Protein AF-A0A2A9FAA6-F1 (afdb_monomer)

Structure (mmCIF, N/CA/C/O backbone):
data_AF-A0A2A9FAA6-F1
#
_entry.id   AF-A0A2A9FAA6-F1
#
loop_
_atom_site.group_PDB
_atom_site.id
_atom_site.type_symbol
_atom_site.label_atom_id
_atom_site.label_alt_id
_atom_site.label_comp_id
_atom_site.label_asym_id
_atom_site.label_entity_id
_atom_site.label_seq_id
_atom_site.pdbx_PDB_ins_code
_atom_site.Cartn_x
_atom_site.Cartn_y
_atom_site.Cartn_z
_atom_site.occupancy
_atom_site.B_iso_or_equiv
_atom_site.auth_seq_id
_atom_site.auth_comp_id
_atom_site.auth_asym_id
_atom_site.auth_atom_id
_atom_site.pdbx_PDB_model_num
ATOM 1 N N . MET A 1 1 ? -15.934 -8.105 24.690 1.00 36.72 1 MET A N 1
ATOM 2 C CA . MET A 1 1 ? -15.572 -9.494 24.323 1.00 36.72 1 MET A CA 1
ATOM 3 C C . MET A 1 1 ? -14.045 -9.590 24.261 1.00 36.72 1 MET A C 1
ATOM 5 O O . MET A 1 1 ? -13.460 -9.176 23.276 1.00 36.72 1 MET A O 1
ATOM 9 N N . LEU A 1 2 ? -13.398 -10.028 25.348 1.00 40.50 2 LEU A N 1
ATOM 10 C CA . LEU A 1 2 ? -11.932 -10.004 25.563 1.00 40.50 2 LEU A CA 1
ATOM 11 C C . LEU A 1 2 ? -11.192 -11.257 25.035 1.00 40.50 2 LEU A C 1
ATOM 13 O O . LEU A 1 2 ? -10.009 -11.441 25.293 1.00 40.50 2 LEU A O 1
ATOM 17 N N . LEU A 1 3 ? -11.879 -12.131 24.297 1.00 34.56 3 LEU A N 1
ATOM 18 C CA . LEU A 1 3 ? -11.385 -13.474 23.963 1.00 34.56 3 LEU A CA 1
ATOM 19 C C . LEU A 1 3 ? -10.378 -13.544 22.802 1.00 34.56 3 LEU A C 1
ATOM 21 O O . LEU A 1 3 ? -9.722 -14.567 22.652 1.00 34.56 3 LEU A O 1
ATOM 25 N N . ALA A 1 4 ? -10.200 -12.481 22.014 1.00 35.19 4 ALA A N 1
ATOM 26 C CA . ALA A 1 4 ? -9.246 -12.493 20.899 1.00 35.19 4 ALA A CA 1
ATOM 27 C C . ALA A 1 4 ? -7.778 -12.294 21.334 1.00 35.19 4 ALA A C 1
ATOM 29 O O . ALA A 1 4 ? -6.869 -12.646 20.591 1.00 35.19 4 ALA A O 1
ATOM 30 N N . LEU A 1 5 ? -7.536 -11.771 22.544 1.00 34.41 5 LEU A N 1
ATOM 31 C CA . LEU A 1 5 ? -6.190 -11.451 23.044 1.00 34.41 5 LEU A CA 1
ATOM 32 C C . LEU A 1 5 ? -5.428 -12.667 23.599 1.00 34.41 5 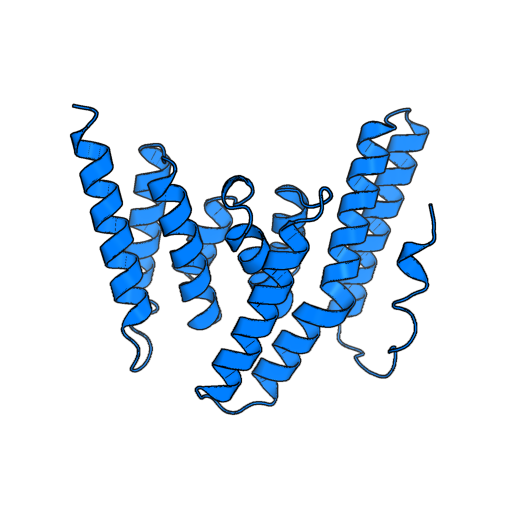LEU A C 1
ATOM 34 O O . LEU A 1 5 ? -4.203 -12.660 23.636 1.00 34.41 5 LEU A O 1
ATOM 38 N N . ALA A 1 6 ? -6.126 -13.726 24.017 1.00 35.59 6 ALA A N 1
ATOM 39 C CA . ALA A 1 6 ? -5.498 -14.842 24.729 1.00 35.59 6 ALA A CA 1
ATOM 40 C C . ALA A 1 6 ? -4.766 -15.846 23.817 1.00 35.59 6 ALA A C 1
ATOM 42 O O . ALA A 1 6 ? -3.956 -16.626 24.306 1.00 35.59 6 ALA A O 1
ATOM 43 N N . LEU A 1 7 ? -5.024 -15.838 22.504 1.00 37.38 7 LEU A N 1
ATOM 44 C CA . LEU A 1 7 ? -4.423 -16.803 21.573 1.00 37.38 7 LEU A CA 1
ATOM 45 C C . LEU A 1 7 ? -3.068 -16.364 20.995 1.00 37.38 7 LEU A C 1
ATOM 47 O O . LEU A 1 7 ? -2.404 -17.181 20.365 1.00 37.38 7 LEU A O 1
ATOM 51 N N . PHE A 1 8 ? -2.633 -15.123 21.234 1.00 41.66 8 PHE A N 1
ATOM 52 C CA . PHE A 1 8 ? -1.401 -14.572 20.646 1.00 41.66 8 PHE A CA 1
ATOM 53 C C . PHE A 1 8 ? -0.264 -14.336 21.655 1.00 41.66 8 PHE A C 1
ATOM 55 O O . PHE A 1 8 ? 0.877 -14.137 21.260 1.00 41.66 8 PHE A O 1
ATOM 62 N N . ALA A 1 9 ? -0.528 -14.467 22.958 1.00 34.66 9 ALA A N 1
ATOM 63 C CA . ALA A 1 9 ? 0.392 -14.073 24.030 1.00 34.66 9 ALA A CA 1
ATOM 64 C C . ALA A 1 9 ? 1.637 -14.970 24.239 1.00 34.66 9 ALA A C 1
ATOM 66 O O . ALA A 1 9 ? 2.326 -14.803 25.242 1.00 34.66 9 ALA A O 1
ATOM 67 N N . ASN A 1 10 ? 1.937 -15.931 23.356 1.00 34.44 10 ASN A N 1
ATOM 68 C CA . ASN A 1 10 ? 2.937 -16.970 23.643 1.00 34.44 10 ASN A CA 1
ATOM 69 C C . ASN A 1 10 ? 4.251 -16.901 22.841 1.00 34.44 10 ASN A C 1
ATOM 71 O O . ASN A 1 10 ? 4.966 -17.896 22.812 1.00 34.44 10 ASN A O 1
ATOM 75 N N . GLN A 1 11 ? 4.597 -15.778 22.197 1.00 41.78 11 GLN A N 1
ATOM 76 C CA . GLN A 1 11 ? 5.854 -15.651 21.424 1.00 41.78 11 GLN A CA 1
ATOM 77 C C . GLN A 1 11 ? 6.627 -14.341 21.688 1.00 41.78 11 GLN A C 1
ATOM 79 O O . GLN A 1 11 ? 7.225 -13.762 20.786 1.00 41.78 11 GLN A O 1
ATOM 84 N N . LEU A 1 12 ? 6.654 -13.868 22.937 1.00 37.59 12 LEU A N 1
ATOM 85 C CA . LEU A 1 12 ? 7.505 -12.745 23.348 1.00 37.59 12 LEU A CA 1
ATOM 86 C C . LEU A 1 12 ? 8.860 -13.243 23.866 1.00 37.59 12 LEU A C 1
ATOM 88 O O . LEU A 1 12 ? 9.124 -13.207 25.064 1.00 37.59 12 LEU A O 1
ATOM 92 N N . GLU A 1 13 ? 9.746 -13.649 22.960 1.00 33.66 13 GLU A N 1
ATOM 93 C CA . GLU A 1 13 ? 11.184 -13.584 23.229 1.00 33.66 13 GLU A CA 1
ATOM 94 C C . GLU A 1 13 ? 11.894 -12.851 22.087 1.00 33.66 13 GLU A C 1
ATOM 96 O O . GLU A 1 13 ? 11.991 -13.326 20.962 1.00 33.66 13 GLU A O 1
ATOM 101 N N . SER A 1 14 ? 12.431 -11.678 22.435 1.00 42.03 14 SER A N 1
ATOM 102 C CA . SER A 1 14 ? 13.491 -10.968 21.718 1.00 42.03 14 SER A CA 1
ATOM 103 C C . SER A 1 14 ? 13.149 -10.312 20.372 1.00 42.03 14 SER A C 1
ATOM 105 O O . SER A 1 14 ? 13.609 -10.768 19.330 1.00 42.03 14 SER A O 1
ATOM 107 N N . VAL A 1 15 ? 12.545 -9.114 20.414 1.00 39.66 15 VAL A N 1
ATOM 108 C CA . VAL A 1 15 ? 12.929 -8.010 19.503 1.00 39.66 15 VAL A CA 1
ATOM 109 C C . VAL A 1 15 ? 12.818 -6.659 20.236 1.00 39.66 15 VAL A C 1
ATOM 111 O O . VAL A 1 15 ? 11.804 -5.967 20.163 1.00 39.66 15 VAL A O 1
ATOM 114 N N . GLU A 1 16 ? 13.866 -6.239 20.952 1.00 44.97 16 GLU A N 1
ATOM 115 C CA . GLU A 1 16 ? 13.993 -4.844 21.409 1.00 44.97 16 GLU A CA 1
ATOM 116 C C . GLU A 1 16 ? 14.461 -3.953 20.246 1.00 44.97 16 GLU A C 1
ATOM 118 O O . GLU A 1 16 ? 15.627 -3.584 20.131 1.00 44.97 16 GLU A O 1
ATOM 123 N N . GLY A 1 17 ? 13.531 -3.598 19.359 1.00 43.03 17 GLY A N 1
ATOM 124 C CA . GLY A 1 17 ? 13.720 -2.558 18.346 1.00 43.03 17 GLY A CA 1
ATOM 125 C C . GLY A 1 17 ? 12.956 -1.293 18.733 1.00 43.03 17 GLY A C 1
ATOM 126 O O . GLY A 1 17 ? 11.794 -1.366 19.130 1.00 43.03 17 GLY A O 1
ATOM 127 N N . GLY A 1 18 ? 13.560 -0.108 18.593 1.00 40.81 18 GLY A N 1
ATOM 128 C CA . GLY A 1 18 ? 12.913 1.183 18.897 1.00 40.81 18 GLY A CA 1
ATOM 129 C C . GLY A 1 18 ? 11.560 1.415 18.196 1.00 40.81 18 GLY A C 1
ATOM 130 O O . GLY A 1 18 ? 10.750 2.202 18.680 1.00 40.81 18 GLY A O 1
ATOM 131 N N . GLY A 1 19 ? 11.274 0.685 17.114 1.00 43.12 19 GLY A N 1
ATOM 132 C CA . GLY A 1 19 ? 9.974 0.675 16.441 1.00 43.12 19 GLY A CA 1
ATOM 133 C C . GLY A 1 19 ? 8.834 0.056 17.262 1.00 43.12 19 GLY A C 1
ATOM 134 O O . GLY A 1 19 ? 7.729 0.596 17.244 1.00 43.12 19 GLY A O 1
ATOM 135 N N . PHE A 1 20 ? 9.106 -0.980 18.066 1.00 44.88 20 PHE A N 1
ATOM 136 C CA . PHE A 1 20 ? 8.103 -1.627 18.923 1.00 44.88 20 PHE A CA 1
ATOM 137 C C . PHE A 1 20 ? 7.580 -0.669 20.005 1.00 44.88 20 PHE A C 1
ATOM 139 O O . PHE A 1 20 ? 6.375 -0.558 20.221 1.00 44.88 20 PHE A O 1
ATOM 146 N N . LYS A 1 21 ? 8.473 0.115 20.631 1.00 50.06 21 LYS A N 1
ATOM 147 C CA . LYS A 1 21 ? 8.098 1.124 21.642 1.00 50.06 21 LYS A CA 1
ATOM 148 C C . LYS A 1 21 ? 7.237 2.249 21.051 1.00 50.06 21 LYS A C 1
ATOM 150 O O . LYS A 1 21 ? 6.292 2.694 21.700 1.00 50.06 21 LYS A O 1
ATOM 155 N N . LEU A 1 22 ? 7.525 2.683 19.819 1.00 51.88 22 LEU A N 1
ATOM 156 C CA . LEU A 1 22 ? 6.728 3.699 19.118 1.00 51.88 22 LEU A CA 1
ATOM 157 C C . LEU A 1 22 ? 5.336 3.173 18.730 1.00 51.88 22 LEU A C 1
ATOM 159 O O . LEU A 1 22 ? 4.345 3.885 18.892 1.00 51.88 22 LEU A O 1
ATOM 163 N N . GLN A 1 23 ? 5.243 1.921 18.274 1.00 59.41 23 GLN A N 1
ATOM 164 C CA . GLN A 1 23 ? 3.971 1.284 17.911 1.00 59.41 23 GLN A CA 1
ATOM 165 C C . GLN A 1 23 ? 3.083 1.010 19.127 1.00 59.41 23 GLN A C 1
ATOM 167 O O . GLN A 1 23 ? 1.885 1.288 19.077 1.00 59.41 23 GLN A O 1
ATOM 172 N N . LEU A 1 24 ? 3.660 0.563 20.247 1.00 63.19 24 LEU A N 1
ATOM 173 C CA . LEU A 1 24 ? 2.925 0.402 21.504 1.00 63.19 24 LEU A CA 1
ATOM 174 C C . LEU A 1 24 ? 2.389 1.751 22.014 1.00 63.19 24 LEU A C 1
ATOM 176 O O . LEU A 1 24 ? 1.267 1.822 22.516 1.00 63.19 24 LEU A O 1
ATOM 180 N N . GLY A 1 25 ? 3.143 2.838 21.808 1.00 64.94 25 GLY A N 1
ATOM 181 C CA . GLY A 1 25 ? 2.679 4.204 22.055 1.00 64.94 25 GLY A CA 1
ATOM 182 C C . GLY A 1 25 ? 1.464 4.587 21.203 1.00 64.94 25 GLY A C 1
ATOM 183 O O . GLY A 1 25 ? 0.510 5.151 21.734 1.00 64.94 25 GLY A O 1
ATOM 184 N N . ALA A 1 26 ? 1.450 4.229 19.915 1.00 71.06 26 ALA A N 1
ATOM 185 C CA . ALA A 1 26 ? 0.317 4.490 19.020 1.00 71.06 26 ALA A CA 1
ATOM 186 C C . ALA A 1 26 ? -0.940 3.683 19.398 1.00 71.06 26 ALA A C 1
ATOM 188 O O . ALA A 1 26 ? -2.038 4.239 19.430 1.00 71.06 26 ALA A O 1
ATOM 189 N N . VAL A 1 27 ? -0.784 2.402 19.755 1.00 77.38 27 VAL A N 1
ATOM 190 C CA . VAL A 1 27 ? -1.883 1.567 20.279 1.00 77.38 27 VAL A CA 1
ATOM 191 C C . VAL A 1 27 ? -2.438 2.170 21.572 1.00 77.38 27 VAL A C 1
ATOM 193 O O . VAL A 1 27 ? -3.646 2.354 21.701 1.00 77.38 27 VAL A O 1
ATOM 196 N N . THR A 1 28 ? -1.560 2.546 22.505 1.00 76.25 28 THR A N 1
ATOM 197 C CA . THR A 1 28 ? -1.950 3.151 23.790 1.00 76.25 28 THR A CA 1
ATOM 198 C C . THR A 1 28 ? -2.679 4.480 23.589 1.00 76.25 28 THR A C 1
ATOM 200 O O . THR A 1 28 ? -3.701 4.728 24.226 1.00 76.25 28 THR A O 1
ATOM 203 N N . ALA A 1 29 ? -2.204 5.324 22.668 1.00 81.50 29 ALA A N 1
ATOM 204 C CA . ALA A 1 29 ? -2.859 6.583 22.326 1.00 81.50 29 ALA A CA 1
ATOM 205 C C . ALA A 1 29 ? -4.279 6.360 21.788 1.00 81.50 29 ALA A C 1
ATOM 207 O O . ALA A 1 29 ? -5.199 7.047 22.223 1.00 81.50 29 ALA A O 1
ATOM 208 N N . LYS A 1 30 ? -4.478 5.361 20.918 1.00 83.12 30 LYS A N 1
ATOM 209 C CA . LYS A 1 30 ? -5.801 5.029 20.371 1.00 83.12 30 LYS A CA 1
ATOM 210 C C . LYS A 1 30 ? -6.768 4.474 21.405 1.00 83.12 30 LYS A C 1
ATOM 212 O O . LYS A 1 30 ? -7.952 4.794 21.361 1.00 83.12 30 LYS A O 1
ATOM 217 N N . LEU A 1 31 ? -6.276 3.680 22.351 1.00 84.06 31 LEU A N 1
ATOM 218 C 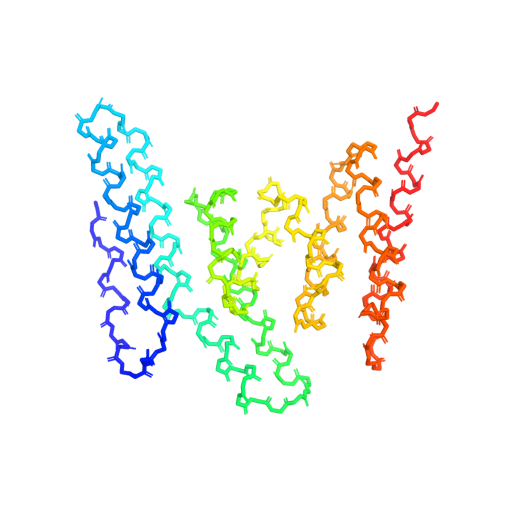CA . LEU A 1 31 ? -7.097 3.208 23.464 1.00 84.06 31 LEU A CA 1
ATOM 219 C C . LEU A 1 31 ? -7.522 4.365 24.376 1.00 84.06 31 LEU A C 1
ATOM 221 O O . LEU A 1 31 ? -8.692 4.436 24.738 1.00 84.06 31 LEU A O 1
ATOM 225 N N . ARG A 1 32 ? -6.627 5.321 24.650 1.00 87.50 32 ARG A N 1
ATOM 226 C CA . ARG A 1 32 ? -6.970 6.541 25.397 1.00 87.50 32 ARG A CA 1
ATOM 227 C C . ARG A 1 32 ? -7.995 7.406 24.656 1.00 87.50 32 ARG A C 1
ATOM 229 O O . ARG A 1 32 ? -8.974 7.832 25.254 1.00 87.50 32 ARG A O 1
ATOM 236 N N . GLU A 1 33 ? -7.811 7.631 23.353 1.00 91.25 33 GLU A N 1
ATOM 237 C CA . GLU A 1 33 ? -8.799 8.346 22.527 1.00 91.25 33 GLU A CA 1
ATOM 238 C C . GLU A 1 33 ? -10.168 7.645 22.579 1.00 91.25 33 GLU A C 1
ATOM 240 O O . GLU A 1 33 ? -11.206 8.305 22.617 1.00 91.25 33 GLU A O 1
ATOM 245 N N . ALA A 1 34 ? -10.190 6.306 22.598 1.00 90.69 34 ALA A N 1
ATOM 246 C CA . ALA A 1 34 ? -11.432 5.550 22.704 1.00 90.69 34 ALA A CA 1
ATOM 247 C C . ALA A 1 34 ? -12.138 5.756 24.051 1.00 90.69 34 ALA A C 1
ATOM 249 O O . ALA A 1 34 ? -13.361 5.875 24.084 1.00 90.69 34 ALA A O 1
ATOM 250 N N . GLU A 1 35 ? -11.385 5.800 25.148 1.00 89.12 35 GLU A N 1
ATOM 251 C CA . GLU A 1 35 ? -11.914 6.090 26.486 1.00 89.12 35 GLU A CA 1
ATOM 252 C C . GLU A 1 35 ? -12.482 7.514 26.569 1.00 89.12 35 GLU A C 1
ATOM 254 O O . GLU A 1 35 ? -13.553 7.722 27.135 1.00 89.12 35 GLU A O 1
ATOM 259 N N . GLU A 1 36 ? -11.819 8.491 25.948 1.00 93.19 36 GLU A N 1
ATOM 260 C CA . GLU A 1 36 ? -12.295 9.880 25.869 1.00 93.19 36 GLU A CA 1
ATOM 261 C C . GLU A 1 36 ? -13.580 10.006 25.029 1.00 93.19 36 GLU A C 1
ATOM 263 O O . GLU A 1 36 ? -14.525 10.705 25.414 1.00 93.19 36 GLU A O 1
ATOM 268 N N . ALA A 1 37 ? -13.658 9.293 23.902 1.00 93.75 37 ALA A N 1
ATOM 269 C CA . ALA A 1 37 ? -14.872 9.210 23.091 1.00 93.75 37 ALA A CA 1
ATOM 270 C C . ALA A 1 37 ? -16.028 8.564 23.875 1.00 93.75 37 ALA A C 1
ATOM 272 O O . ALA A 1 37 ? -17.146 9.074 23.873 1.00 93.75 37 ALA A O 1
ATOM 273 N N . GLU A 1 38 ? -15.760 7.499 24.631 1.00 94.19 38 GLU A N 1
ATOM 274 C CA . GLU A 1 38 ? -16.765 6.866 25.489 1.00 94.19 38 GLU A CA 1
ATOM 275 C C . GLU A 1 38 ? -17.245 7.808 26.602 1.00 94.19 38 GLU A C 1
ATOM 277 O O . GLU A 1 38 ? -18.451 7.946 26.819 1.00 94.19 38 GLU A O 1
ATOM 282 N N . ALA A 1 39 ? -16.318 8.510 27.261 1.00 93.25 39 ALA A N 1
ATOM 283 C CA . ALA A 1 39 ? -16.620 9.461 28.330 1.00 93.25 39 ALA A CA 1
ATOM 284 C C . ALA A 1 39 ? -17.451 10.662 27.847 1.00 93.25 39 ALA A C 1
ATOM 286 O O . ALA A 1 39 ? -18.225 11.231 28.616 1.00 93.25 39 ALA A O 1
ATOM 287 N N . SER A 1 40 ? -17.322 11.033 26.572 1.00 95.38 40 SER A N 1
ATOM 288 C CA . SER A 1 40 ? -18.125 12.080 25.928 1.00 95.38 40 SER A CA 1
ATOM 289 C C . SER A 1 40 ? -19.451 11.574 25.339 1.00 95.38 40 SER A C 1
ATOM 291 O O . SER A 1 40 ? -20.218 12.362 24.787 1.00 95.38 40 SER A O 1
ATOM 293 N N . GLY A 1 41 ? -19.758 10.280 25.487 1.00 95.44 41 GLY A N 1
ATOM 294 C CA . GLY A 1 41 ? -20.976 9.650 24.972 1.00 95.44 41 GLY A CA 1
ATOM 295 C C . GLY A 1 41 ? -20.900 9.217 23.503 1.00 95.44 41 GLY A C 1
ATOM 296 O O . GLY A 1 41 ? -21.869 8.652 22.993 1.00 95.44 41 GLY A O 1
ATOM 297 N N . ASP A 1 42 ? -19.764 9.414 22.827 1.00 95.06 42 ASP A N 1
ATOM 298 C CA . ASP A 1 42 ? -19.514 8.936 21.463 1.00 95.06 42 ASP A CA 1
ATOM 299 C C . ASP A 1 42 ? -19.096 7.456 21.461 1.00 95.06 42 ASP A C 1
ATOM 301 O O . ASP A 1 42 ? -17.945 7.079 21.224 1.00 95.06 42 ASP A O 1
ATOM 305 N N . GLN A 1 43 ? -20.075 6.587 21.714 1.00 91.88 43 GLN A N 1
ATOM 306 C CA . GLN A 1 43 ? -19.882 5.134 21.717 1.00 91.88 43 GLN A CA 1
ATOM 307 C C . GLN A 1 43 ? -19.383 4.610 20.358 1.00 91.88 43 GLN A C 1
ATOM 309 O O . GLN A 1 43 ? -18.504 3.749 20.298 1.00 91.88 43 GLN A O 1
ATOM 314 N N . ALA A 1 44 ? -19.892 5.162 19.251 1.00 88.06 44 ALA A N 1
ATOM 315 C CA . ALA A 1 44 ? -19.493 4.755 17.905 1.00 88.06 44 ALA A CA 1
ATOM 316 C C . ALA A 1 44 ? -18.035 5.141 17.594 1.00 88.06 44 ALA A C 1
ATOM 318 O O . ALA A 1 44 ? -17.298 4.363 16.974 1.00 88.06 44 ALA A O 1
ATOM 319 N N . GLY A 1 45 ? -17.600 6.323 18.039 1.00 87.56 45 GLY A N 1
ATOM 320 C CA . GLY A 1 45 ? -16.211 6.762 17.977 1.00 87.56 45 GLY A CA 1
ATOM 321 C C . GLY A 1 45 ? -15.284 5.908 18.825 1.00 87.56 45 GLY A C 1
ATOM 322 O O . GLY A 1 45 ? -14.258 5.453 18.315 1.00 87.56 45 GLY A O 1
ATOM 323 N N . ALA A 1 46 ? -15.673 5.609 20.065 1.00 88.56 46 ALA A N 1
ATOM 324 C CA . ALA A 1 46 ? -14.904 4.757 20.968 1.00 88.56 46 ALA A CA 1
ATOM 325 C C . ALA A 1 46 ? -14.642 3.370 20.370 1.00 88.56 46 ALA A C 1
ATOM 327 O O . ALA A 1 46 ? -13.512 2.877 20.363 1.00 88.56 46 ALA A O 1
ATOM 328 N N . GLU A 1 47 ? -15.666 2.737 19.798 1.00 84.62 47 GLU A N 1
ATOM 329 C CA . GLU A 1 47 ? -15.488 1.446 19.141 1.00 84.62 47 GLU A CA 1
ATOM 330 C C . GLU A 1 47 ? -14.591 1.520 17.902 1.00 84.62 47 GLU A C 1
ATOM 332 O O . GLU A 1 47 ? -13.774 0.625 17.684 1.00 84.62 47 GLU A O 1
ATOM 337 N N . ARG A 1 48 ? -14.720 2.574 17.085 1.00 84.81 48 ARG A N 1
ATOM 338 C CA . ARG A 1 48 ? -13.845 2.779 15.921 1.00 84.81 48 ARG A CA 1
ATOM 339 C C . ARG A 1 48 ? -12.385 2.891 16.358 1.00 84.81 48 ARG A C 1
ATOM 341 O O . ARG A 1 48 ? -11.535 2.222 15.783 1.00 84.81 48 ARG A O 1
ATOM 348 N N . LEU A 1 49 ? -12.112 3.652 17.412 1.00 86.19 49 LEU A N 1
ATOM 349 C CA . LEU A 1 49 ? -10.766 3.850 17.953 1.00 86.19 49 LEU A CA 1
ATOM 350 C C . LEU A 1 49 ? -10.183 2.562 18.556 1.00 86.19 49 LEU A C 1
ATOM 352 O O . LEU A 1 49 ? -9.016 2.247 18.328 1.00 86.19 49 LEU A O 1
ATOM 356 N N . ARG A 1 50 ? -11.002 1.745 19.231 1.00 82.38 50 ARG A N 1
ATOM 357 C CA . ARG A 1 50 ? -10.595 0.399 19.680 1.00 82.38 50 ARG A CA 1
ATOM 358 C C . ARG A 1 50 ? -10.265 -0.526 18.514 1.00 82.38 50 ARG A C 1
ATOM 360 O O . ARG A 1 50 ? -9.288 -1.267 18.589 1.00 82.38 50 ARG A O 1
ATOM 367 N N . ARG A 1 51 ? -11.056 -0.483 17.440 1.00 76.25 51 ARG A N 1
ATOM 368 C CA . ARG A 1 51 ? -10.805 -1.249 16.208 1.00 76.25 51 ARG A CA 1
ATOM 369 C C . ARG A 1 51 ? -9.501 -0.815 15.530 1.00 76.25 51 ARG A C 1
ATOM 371 O O . ARG A 1 51 ? -8.717 -1.667 15.123 1.00 76.25 51 ARG A O 1
ATOM 378 N N . GLU A 1 52 ? -9.221 0.487 15.488 1.00 78.31 52 GLU A N 1
ATOM 379 C CA . GLU A 1 52 ? -7.938 1.026 15.014 1.00 78.31 52 GLU A CA 1
ATOM 380 C C . GLU A 1 52 ? -6.763 0.530 15.869 1.00 78.31 52 GLU A C 1
ATOM 382 O O . GLU A 1 52 ? -5.771 0.045 15.325 1.00 78.31 52 GLU A O 1
ATOM 387 N N . ALA A 1 53 ? -6.892 0.569 17.201 1.00 80.06 53 ALA A N 1
ATOM 388 C CA . ALA A 1 53 ? -5.879 0.052 18.122 1.00 80.06 53 ALA A CA 1
ATOM 389 C C . ALA A 1 53 ? -5.615 -1.449 17.913 1.00 80.06 53 ALA A C 1
ATOM 391 O O . ALA A 1 53 ? -4.462 -1.877 17.923 1.00 80.06 53 ALA A O 1
ATOM 392 N N . GLN A 1 54 ? -6.664 -2.243 17.675 1.00 74.00 54 GLN A N 1
ATOM 393 C CA . GLN A 1 54 ? -6.549 -3.674 17.379 1.00 74.00 54 GLN A CA 1
ATOM 394 C C . GLN A 1 54 ? -5.818 -3.939 16.064 1.00 74.00 54 GLN A C 1
ATOM 396 O O . GLN A 1 54 ? -4.982 -4.835 16.017 1.00 74.00 54 GLN A O 1
ATOM 401 N N . LEU A 1 55 ? -6.090 -3.161 15.012 1.00 71.44 55 LEU A N 1
ATOM 402 C CA . LEU A 1 55 ? -5.376 -3.294 13.742 1.00 71.44 55 LEU A CA 1
ATOM 403 C C . LEU A 1 55 ? -3.898 -2.950 13.901 1.00 71.44 55 LEU A C 1
ATOM 405 O O . LEU A 1 55 ? -3.044 -3.695 13.422 1.00 71.44 55 LEU A O 1
ATOM 409 N N . LEU A 1 56 ? -3.600 -1.844 14.587 1.00 70.62 56 LEU A N 1
ATOM 410 C CA . LEU A 1 56 ? -2.227 -1.452 14.885 1.00 70.62 56 LEU A CA 1
ATOM 411 C C . LEU A 1 56 ? -1.522 -2.560 15.666 1.00 70.62 56 LEU A C 1
ATOM 413 O O . LEU A 1 56 ? -0.437 -2.970 15.272 1.00 70.62 56 LEU A O 1
ATOM 417 N N . PHE A 1 57 ? -2.159 -3.111 16.699 1.00 68.81 57 PHE A N 1
ATOM 418 C CA . PHE A 1 57 ? -1.611 -4.213 17.487 1.00 68.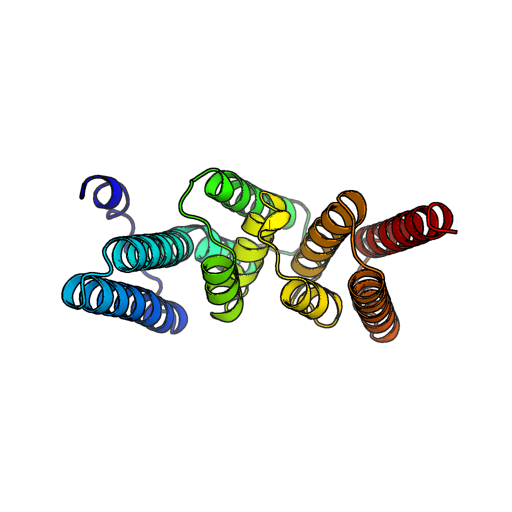81 57 PHE A CA 1
ATOM 419 C C . PHE A 1 57 ? -1.384 -5.483 16.648 1.00 68.81 57 PHE A C 1
ATOM 421 O O . PHE A 1 57 ? -0.277 -6.012 16.630 1.00 68.81 57 PHE A O 1
ATOM 428 N N . ALA A 1 58 ? -2.380 -5.922 15.871 1.00 64.75 58 ALA A N 1
ATOM 429 C CA . ALA A 1 58 ? -2.290 -7.114 15.022 1.00 64.75 58 ALA A CA 1
ATOM 430 C C . ALA A 1 58 ? -1.216 -6.990 13.928 1.00 64.75 58 ALA A C 1
ATOM 432 O O . ALA A 1 58 ? -0.541 -7.964 13.602 1.00 64.75 58 ALA A O 1
ATOM 433 N N . ALA A 1 59 ? -1.023 -5.789 13.380 1.00 61.12 59 ALA A N 1
ATOM 434 C CA . ALA A 1 59 ? 0.056 -5.517 12.437 1.00 61.12 59 ALA A CA 1
ATOM 435 C C . ALA A 1 59 ? 1.445 -5.480 13.108 1.00 61.12 59 ALA A C 1
ATOM 437 O O . ALA A 1 59 ? 2.447 -5.694 12.428 1.00 61.12 59 ALA A O 1
ATOM 438 N N . THR A 1 60 ? 1.507 -5.222 14.421 1.00 53.09 60 THR A N 1
ATOM 439 C CA . THR A 1 60 ? 2.757 -5.083 15.189 1.00 53.09 60 THR A CA 1
ATOM 440 C C . THR A 1 60 ? 3.382 -6.433 15.566 1.00 53.09 60 THR A C 1
ATOM 442 O O . THR A 1 60 ? 4.599 -6.495 15.712 1.00 53.09 60 THR A O 1
ATOM 445 N N . GLU A 1 61 ? 2.610 -7.522 15.683 1.00 61.09 61 GLU A N 1
ATOM 446 C CA . GLU A 1 61 ? 3.136 -8.770 16.273 1.00 61.09 61 GLU A CA 1
ATOM 447 C C . GLU A 1 61 ? 3.632 -9.861 15.302 1.00 61.09 61 GLU A C 1
ATOM 449 O O . GLU A 1 61 ? 4.407 -10.702 15.741 1.00 61.09 61 GLU A O 1
ATOM 454 N N . SER A 1 62 ? 3.284 -9.882 14.004 1.00 73.06 62 SER A N 1
ATOM 455 C CA . SER A 1 62 ? 3.791 -10.950 13.102 1.00 73.06 62 SER A CA 1
ATOM 456 C C . SER A 1 62 ? 4.252 -10.470 11.730 1.00 73.06 62 SER A C 1
ATOM 458 O O . SER A 1 62 ? 5.439 -10.549 11.434 1.00 73.06 62 SER A O 1
ATOM 460 N N . ILE A 1 63 ? 3.366 -9.911 10.902 1.00 83.38 63 ILE A N 1
ATOM 461 C CA . ILE A 1 63 ? 3.673 -9.700 9.475 1.00 83.38 63 ILE A CA 1
ATOM 462 C C . ILE A 1 63 ? 4.792 -8.678 9.255 1.00 83.38 63 ILE A C 1
ATOM 464 O O . ILE A 1 63 ? 5.697 -8.917 8.459 1.00 83.38 63 ILE A O 1
ATOM 468 N N . ALA A 1 64 ? 4.744 -7.531 9.939 1.00 83.75 64 ALA A N 1
ATOM 469 C CA . ALA A 1 64 ? 5.737 -6.480 9.739 1.00 83.75 64 ALA A CA 1
ATOM 470 C C . ALA A 1 64 ? 7.130 -6.910 10.220 1.00 83.75 64 ALA A C 1
ATOM 472 O O . ALA A 1 64 ? 8.103 -6.752 9.487 1.00 83.75 64 ALA A O 1
ATOM 473 N N . SER A 1 65 ? 7.215 -7.492 11.416 1.00 84.00 65 SER A N 1
ATOM 474 C CA . SER A 1 65 ? 8.469 -7.987 11.992 1.00 84.00 65 SER A CA 1
ATOM 475 C C . SER A 1 65 ? 9.039 -9.161 11.193 1.00 84.00 65 SER A C 1
ATOM 477 O O . SER A 1 65 ? 10.233 -9.186 10.905 1.00 84.00 65 SER A O 1
ATOM 479 N N . GLU A 1 66 ? 8.191 -10.099 10.760 1.00 87.81 66 GLU A N 1
ATOM 480 C CA . GLU A 1 66 ? 8.598 -11.218 9.904 1.00 87.81 66 GLU A CA 1
ATOM 481 C C . GLU A 1 66 ? 9.052 -10.730 8.526 1.00 87.81 66 GLU A C 1
ATOM 483 O O . GLU A 1 66 ? 10.032 -11.235 7.982 1.00 87.81 66 GLU A O 1
ATOM 488 N N . TYR A 1 67 ? 8.421 -9.686 7.984 1.00 91.00 67 TYR A N 1
ATOM 489 C CA . TYR A 1 67 ? 8.874 -9.065 6.744 1.00 91.00 67 TYR A CA 1
ATOM 490 C C . TYR A 1 67 ? 10.279 -8.484 6.878 1.00 91.00 67 TYR A C 1
ATOM 492 O O . TYR A 1 67 ? 11.113 -8.728 6.005 1.00 91.00 67 TYR A O 1
ATOM 500 N N . GLU A 1 68 ? 10.558 -7.740 7.951 1.00 89.81 68 GLU A N 1
ATOM 501 C CA . GLU A 1 68 ? 11.904 -7.211 8.196 1.00 89.81 68 GLU A CA 1
ATOM 502 C C . GLU A 1 68 ? 12.910 -8.351 8.374 1.00 89.81 68 GLU A C 1
ATOM 504 O O . GLU A 1 68 ? 13.951 -8.354 7.716 1.00 89.81 68 GLU A O 1
ATOM 509 N N . ALA A 1 69 ? 12.561 -9.379 9.153 1.00 90.25 69 ALA A N 1
ATOM 510 C CA . ALA A 1 69 ? 13.412 -10.547 9.358 1.00 90.25 69 ALA A CA 1
ATOM 511 C C . ALA A 1 69 ? 13.722 -11.270 8.038 1.00 90.25 69 ALA A C 1
ATOM 513 O O . ALA A 1 69 ? 14.886 -11.566 7.754 1.00 90.25 69 ALA A O 1
ATOM 514 N N . VAL A 1 70 ? 12.715 -11.500 7.188 1.00 92.12 70 VAL A N 1
ATOM 515 C CA . VAL A 1 70 ? 12.901 -12.104 5.862 1.00 92.12 70 VAL A CA 1
ATOM 516 C C . VAL A 1 70 ? 13.789 -11.216 4.996 1.00 92.12 70 VAL A C 1
ATOM 518 O O . VAL A 1 70 ? 14.714 -11.708 4.346 1.00 92.12 70 VAL A O 1
ATOM 521 N N . ARG A 1 71 ? 13.536 -9.905 4.993 1.00 90.44 71 ARG A N 1
ATOM 522 C CA . ARG A 1 71 ? 14.267 -8.924 4.187 1.00 90.44 71 ARG A CA 1
ATOM 523 C C . ARG A 1 71 ? 15.743 -8.823 4.584 1.00 90.44 71 ARG A C 1
ATOM 525 O O . ARG A 1 71 ? 16.581 -8.652 3.695 1.00 90.44 71 ARG A O 1
ATOM 532 N N . GLU A 1 72 ? 16.038 -8.891 5.874 1.00 90.50 72 GLU A N 1
ATOM 533 C CA . GLU A 1 72 ? 17.381 -8.760 6.440 1.00 90.50 72 GLU A CA 1
ATOM 534 C C . GLU A 1 72 ? 18.195 -10.049 6.290 1.00 90.50 72 GLU A C 1
ATOM 536 O O . GLU A 1 72 ? 19.330 -10.010 5.817 1.00 90.50 72 GLU A O 1
ATOM 541 N N . HIS A 1 73 ? 17.603 -11.199 6.618 1.00 90.38 73 HIS A N 1
ATOM 542 C CA . HIS A 1 73 ? 18.347 -12.453 6.763 1.00 90.38 73 HIS A CA 1
ATOM 543 C C . HIS A 1 73 ? 18.375 -13.315 5.497 1.00 90.38 73 HIS A C 1
ATOM 545 O O . HIS A 1 73 ? 19.222 -14.201 5.383 1.00 90.38 73 HIS A O 1
ATOM 551 N N . ASN A 1 74 ? 17.481 -13.079 4.528 1.00 87.62 74 ASN A N 1
ATOM 552 C CA . ASN A 1 74 ? 17.450 -13.877 3.302 1.00 87.62 74 ASN A CA 1
ATOM 553 C C . ASN A 1 74 ? 18.207 -13.181 2.157 1.00 87.62 74 ASN A C 1
ATOM 555 O O . ASN A 1 74 ? 17.946 -12.006 1.849 1.00 87.62 74 ASN A O 1
ATOM 559 N N . PRO A 1 75 ? 19.097 -13.902 1.447 1.00 86.44 75 PRO A N 1
ATOM 560 C CA . PRO A 1 75 ? 19.717 -13.397 0.231 1.00 86.44 75 PRO A CA 1
ATOM 561 C C . PRO A 1 75 ? 18.678 -12.970 -0.808 1.00 86.44 75 PRO A C 1
ATOM 563 O O . PRO A 1 75 ? 17.574 -13.516 -0.885 1.00 86.44 75 PRO A O 1
ATOM 566 N N . TYR A 1 76 ? 19.039 -11.997 -1.644 1.00 86.75 76 TYR A N 1
ATOM 567 C CA . TYR A 1 76 ? 18.218 -11.635 -2.796 1.00 86.75 76 TYR A CA 1
ATOM 568 C C . TYR A 1 76 ? 17.997 -12.856 -3.698 1.00 86.75 76 TYR A C 1
ATOM 570 O O . TYR A 1 76 ? 18.950 -13.527 -4.088 1.00 86.75 76 TYR A O 1
ATOM 578 N N . GLY A 1 77 ? 16.740 -13.131 -4.049 1.00 88.69 77 GLY A N 1
ATOM 579 C CA . GLY A 1 77 ? 16.385 -14.260 -4.901 1.00 88.69 77 GLY A CA 1
ATOM 580 C C . GLY A 1 77 ? 14.908 -14.628 -4.814 1.00 88.69 77 GLY A C 1
ATOM 581 O O . GLY A 1 77 ? 14.151 -14.056 -4.030 1.00 88.69 77 GLY A O 1
ATOM 582 N N . GLN A 1 78 ? 14.514 -15.615 -5.620 1.00 88.69 78 GLN A N 1
ATOM 583 C CA . GLN A 1 78 ? 13.125 -16.060 -5.743 1.00 88.69 78 GLN A CA 1
ATOM 584 C C . GLN A 1 78 ? 12.529 -16.524 -4.409 1.00 88.69 78 GLN A C 1
ATOM 586 O O . GLN A 1 78 ? 11.406 -16.146 -4.095 1.00 88.69 78 GLN A O 1
ATOM 591 N N . ALA A 1 79 ? 13.285 -17.286 -3.611 1.00 90.56 79 ALA A N 1
ATOM 592 C CA . ALA A 1 79 ? 12.824 -17.786 -2.315 1.00 90.56 79 ALA A CA 1
ATOM 593 C C . ALA A 1 79 ? 12.458 -16.643 -1.353 1.00 90.56 79 ALA A C 1
ATOM 595 O O . ALA A 1 79 ? 11.387 -16.651 -0.753 1.00 90.56 79 ALA A O 1
ATOM 596 N N . ARG A 1 80 ? 13.301 -15.604 -1.282 1.00 93.25 80 ARG A N 1
ATOM 597 C CA . ARG A 1 80 ? 13.010 -14.404 -0.493 1.00 93.25 80 ARG A CA 1
ATOM 598 C C . ARG A 1 80 ? 11.773 -13.674 -1.007 1.00 93.25 80 ARG A C 1
ATOM 600 O O . ARG A 1 80 ? 10.928 -13.286 -0.209 1.00 93.25 80 ARG A O 1
ATOM 607 N N . THR A 1 81 ? 11.656 -13.477 -2.321 1.00 92.56 81 THR A N 1
ATOM 608 C CA . THR A 1 81 ? 10.469 -12.835 -2.906 1.00 92.56 81 THR A CA 1
ATOM 609 C C . THR A 1 81 ? 9.201 -13.623 -2.592 1.00 92.56 81 THR A C 1
ATOM 611 O O . THR A 1 81 ? 8.198 -13.015 -2.244 1.00 92.56 81 THR A O 1
ATOM 614 N N . GLN A 1 82 ? 9.250 -14.954 -2.653 1.00 93.00 82 GLN A N 1
ATOM 615 C CA . GLN A 1 82 ? 8.114 -15.808 -2.320 1.00 93.00 82 GLN A CA 1
ATOM 616 C C . GLN A 1 82 ? 7.702 -15.670 -0.849 1.00 93.00 82 GLN A C 1
ATOM 618 O O . GLN A 1 82 ? 6.527 -15.442 -0.582 1.00 93.00 82 GLN A O 1
ATOM 623 N N . ALA A 1 83 ? 8.653 -15.707 0.087 1.00 92.88 83 ALA A N 1
ATOM 624 C CA . ALA A 1 83 ? 8.364 -15.486 1.506 1.00 92.88 83 ALA A CA 1
ATOM 625 C C . ALA A 1 83 ? 7.748 -14.093 1.758 1.00 92.88 83 ALA A C 1
ATOM 627 O O . ALA A 1 83 ? 6.762 -13.954 2.476 1.00 92.88 83 ALA A O 1
ATOM 628 N N . MET A 1 84 ? 8.268 -13.049 1.104 1.00 94.88 84 MET A N 1
ATOM 629 C CA . MET A 1 84 ? 7.695 -11.699 1.197 1.00 94.88 84 MET A CA 1
ATOM 630 C C . MET A 1 84 ? 6.279 -11.614 0.589 1.00 94.88 84 MET A C 1
ATOM 632 O O . MET A 1 84 ? 5.426 -10.908 1.126 1.00 94.88 84 MET A O 1
ATOM 636 N N . GLU A 1 85 ? 5.997 -12.329 -0.504 1.00 95.25 85 GLU A N 1
ATOM 637 C CA . GLU A 1 85 ? 4.649 -12.421 -1.096 1.00 95.25 85 GLU A CA 1
ATOM 638 C C . GLU A 1 85 ? 3.660 -13.145 -0.176 1.00 95.25 85 GLU A C 1
ATOM 640 O O . GLU A 1 85 ? 2.500 -12.738 -0.081 1.00 95.25 85 GLU A O 1
ATOM 645 N N . GLU A 1 86 ? 4.098 -14.186 0.536 1.00 92.69 86 GLU A N 1
ATOM 646 C CA . GLU A 1 86 ? 3.271 -14.891 1.521 1.00 92.69 86 GLU A CA 1
ATOM 647 C C . GLU A 1 86 ? 2.823 -13.947 2.644 1.00 92.69 86 GLU A C 1
ATOM 649 O O . GLU A 1 86 ? 1.646 -13.939 3.006 1.00 92.69 86 GLU A O 1
ATOM 654 N N . LEU A 1 87 ? 3.707 -13.064 3.111 1.00 92.00 87 LEU A N 1
ATOM 655 C CA . LEU A 1 87 ? 3.382 -12.030 4.099 1.00 92.00 87 LEU A CA 1
ATOM 656 C C . LEU A 1 87 ? 2.372 -11.006 3.568 1.00 92.00 87 LEU A C 1
ATOM 658 O O . LEU A 1 87 ? 1.405 -10.658 4.249 1.00 92.00 87 LEU A O 1
ATOM 662 N N . VAL A 1 88 ? 2.517 -10.571 2.314 1.00 93.69 88 VAL A N 1
ATOM 663 C CA . VAL A 1 88 ? 1.509 -9.708 1.675 1.00 93.69 88 VAL A CA 1
ATOM 664 C C . VAL A 1 88 ? 0.174 -10.439 1.519 1.00 93.69 88 VAL A C 1
ATOM 666 O O . VAL A 1 88 ? -0.887 -9.834 1.687 1.00 93.69 88 VAL A O 1
ATOM 669 N N . ALA A 1 89 ? 0.186 -11.737 1.215 1.00 89.31 89 ALA A N 1
ATOM 670 C CA . ALA A 1 89 ? -1.027 -12.545 1.142 1.00 89.31 89 ALA A CA 1
ATOM 671 C C . ALA A 1 89 ? -1.722 -12.662 2.507 1.00 89.31 89 ALA A C 1
ATOM 673 O O . ALA A 1 89 ? -2.951 -12.595 2.561 1.00 89.31 89 ALA A O 1
ATOM 674 N N . GLN A 1 90 ? -0.968 -12.772 3.603 1.00 86.88 90 GLN A N 1
ATOM 675 C CA . GLN A 1 90 ? -1.516 -12.715 4.960 1.00 86.88 90 GLN A CA 1
ATOM 676 C C . GLN A 1 90 ? -2.152 -11.348 5.250 1.00 86.88 90 GLN A C 1
ATOM 678 O O . GLN A 1 90 ? -3.305 -11.295 5.678 1.00 86.88 90 GLN A O 1
ATOM 683 N N . ALA A 1 91 ? -1.475 -10.245 4.910 1.00 89.00 91 ALA A N 1
ATOM 684 C CA . ALA A 1 91 ? -2.029 -8.897 5.065 1.00 89.00 91 ALA A CA 1
ATOM 685 C C . ALA A 1 91 ? -3.331 -8.715 4.264 1.00 89.00 91 ALA A C 1
ATOM 687 O O . ALA A 1 91 ? -4.284 -8.102 4.736 1.00 89.00 91 ALA A O 1
ATOM 688 N N . ARG A 1 92 ? -3.423 -9.305 3.067 1.00 88.62 92 ARG A N 1
ATOM 689 C CA . ARG A 1 92 ? -4.658 -9.298 2.268 1.00 88.62 92 ARG A CA 1
ATOM 690 C C . ARG A 1 92 ? -5.804 -10.047 2.947 1.00 88.62 92 ARG A C 1
ATOM 692 O O . ARG A 1 92 ? -6.923 -9.553 2.909 1.00 88.62 92 ARG A O 1
ATOM 699 N N . LYS A 1 93 ? -5.540 -11.196 3.577 1.00 82.88 93 LYS A N 1
ATOM 700 C CA . LYS A 1 93 ? -6.555 -11.935 4.351 1.00 82.88 93 LYS A CA 1
ATOM 701 C C . LYS A 1 93 ? -7.021 -11.138 5.567 1.00 82.88 93 LYS A C 1
ATOM 703 O O . LYS A 1 93 ? -8.206 -11.117 5.860 1.00 82.88 93 LYS A O 1
ATOM 708 N N . MET A 1 94 ? -6.121 -10.405 6.228 1.00 80.56 94 MET A N 1
ATOM 709 C CA . MET A 1 94 ? -6.510 -9.500 7.318 1.00 80.56 94 MET A CA 1
ATOM 710 C C . MET A 1 94 ? -7.480 -8.404 6.864 1.00 80.56 94 MET A C 1
ATOM 712 O O . MET A 1 94 ? -8.268 -7.911 7.667 1.00 80.56 94 MET A O 1
ATOM 716 N N . ALA A 1 95 ? -7.463 -8.027 5.585 1.00 82.00 95 ALA A N 1
ATOM 717 C CA . ALA A 1 95 ? -8.414 -7.056 5.069 1.00 82.00 95 ALA A CA 1
ATOM 718 C C . ALA A 1 95 ? -9.864 -7.566 5.093 1.00 82.00 95 ALA A C 1
ATOM 720 O O . ALA A 1 95 ? -10.771 -6.742 5.050 1.00 82.00 95 ALA A O 1
ATOM 721 N N . GLU A 1 96 ? -10.107 -8.880 5.168 1.00 74.94 96 GLU A N 1
ATOM 722 C CA . GLU A 1 96 ? -11.457 -9.463 5.230 1.00 74.94 96 GLU A CA 1
ATOM 723 C C . GLU A 1 96 ? -12.191 -9.103 6.523 1.00 74.94 96 GLU A C 1
ATOM 725 O O . GLU A 1 96 ? -13.417 -9.096 6.549 1.00 74.94 96 GLU A O 1
ATOM 730 N N . PHE A 1 97 ? -11.465 -8.740 7.580 1.00 68.50 97 PHE A N 1
ATOM 731 C CA . PHE A 1 97 ? -12.091 -8.313 8.817 1.00 68.50 97 PHE A CA 1
ATOM 732 C C . PHE A 1 97 ? -12.682 -6.897 8.700 1.00 68.50 97 PHE A C 1
ATOM 734 O O . PHE A 1 97 ? -12.099 -5.984 8.103 1.00 68.50 97 PHE A O 1
ATOM 741 N N . ASP A 1 98 ? -13.837 -6.694 9.334 1.00 65.62 98 ASP A N 1
ATOM 742 C CA . ASP A 1 98 ? -14.613 -5.446 9.262 1.00 65.62 98 ASP A CA 1
ATOM 743 C C . ASP A 1 98 ? -13.960 -4.252 9.978 1.00 65.62 98 ASP A C 1
ATOM 745 O O . ASP A 1 98 ? -14.420 -3.119 9.859 1.00 65.62 98 ASP A O 1
ATOM 749 N N . PHE A 1 99 ? -12.871 -4.469 10.719 1.00 68.44 99 PHE A N 1
ATOM 750 C CA . PHE A 1 99 ? -12.201 -3.417 11.490 1.00 68.44 99 PHE A CA 1
ATOM 751 C C . PHE A 1 99 ? -11.221 -2.556 10.676 1.00 68.44 99 PHE A C 1
ATOM 753 O O . PHE A 1 99 ? -10.663 -1.594 11.204 1.00 68.44 99 PHE A O 1
ATOM 760 N N . VAL A 1 100 ? -10.984 -2.884 9.405 1.00 78.88 100 VAL A N 1
ATOM 761 C CA . VAL A 1 100 ? -9.989 -2.207 8.563 1.00 78.88 100 VAL A CA 1
ATOM 762 C C . VAL A 1 100 ? -10.573 -0.915 7.985 1.00 78.88 100 VAL A C 1
ATOM 764 O O . VAL A 1 100 ? -11.537 -0.952 7.224 1.00 78.88 100 VAL A O 1
ATOM 767 N N . SER A 1 101 ? -9.963 0.228 8.317 1.00 84.88 101 SER A N 1
ATOM 768 C CA . SER A 1 101 ? -10.347 1.559 7.825 1.00 84.88 101 SER A CA 1
ATOM 769 C C . SER A 1 101 ? -9.209 2.236 7.053 1.00 84.88 101 SER A C 1
ATOM 771 O O . SER A 1 101 ? -8.033 1.923 7.249 1.00 84.88 101 SER A O 1
ATOM 773 N N . ALA A 1 102 ? -9.546 3.202 6.193 1.00 89.81 102 ALA A N 1
ATOM 774 C CA . ALA A 1 102 ? -8.553 3.970 5.436 1.00 89.81 102 ALA A CA 1
ATOM 775 C C . ALA A 1 102 ? -7.579 4.749 6.347 1.00 89.81 102 ALA A C 1
ATOM 777 O O . ALA A 1 102 ? -6.398 4.876 6.024 1.00 89.81 102 ALA A O 1
ATOM 778 N N . ASP A 1 103 ? -8.051 5.240 7.497 1.00 84.94 103 ASP A N 1
ATOM 779 C CA . ASP A 1 103 ? -7.219 5.969 8.461 1.00 84.94 103 ASP A CA 1
ATOM 780 C C . ASP A 1 103 ? -6.268 5.040 9.219 1.00 84.94 103 ASP A C 1
ATOM 782 O O . ASP A 1 103 ? -5.100 5.382 9.407 1.00 84.94 103 ASP A O 1
ATOM 786 N N . ALA A 1 104 ? -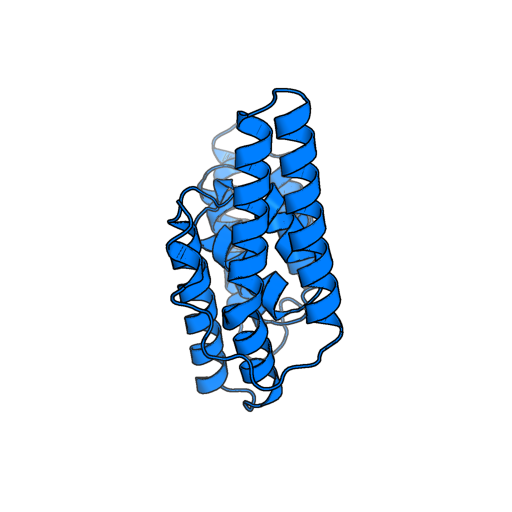6.723 3.837 9.584 1.00 83.19 104 ALA A N 1
ATOM 787 C CA . ALA A 1 104 ? -5.870 2.829 10.210 1.00 83.19 104 ALA A CA 1
ATOM 788 C C . ALA A 1 104 ? -4.742 2.387 9.263 1.00 83.19 104 ALA A C 1
ATOM 790 O O . ALA A 1 104 ? -3.585 2.277 9.670 1.00 83.19 104 ALA A O 1
ATOM 791 N N . ILE A 1 105 ? -5.067 2.191 7.979 1.00 90.12 105 ILE A N 1
ATOM 792 C CA . ILE A 1 105 ? -4.087 1.865 6.936 1.00 90.12 105 ILE A CA 1
ATOM 793 C C . ILE A 1 105 ? -3.058 2.993 6.786 1.00 90.12 105 ILE A C 1
ATOM 795 O O . ILE A 1 105 ? -1.860 2.719 6.695 1.00 90.12 105 ILE A O 1
ATOM 799 N N . GLU A 1 106 ? -3.494 4.256 6.759 1.00 92.06 106 GLU A N 1
ATOM 800 C CA . GLU A 1 106 ? -2.576 5.393 6.666 1.00 92.06 106 GLU A CA 1
ATOM 801 C C . GLU A 1 106 ? -1.652 5.480 7.883 1.00 92.06 106 GLU A C 1
ATOM 803 O O . GLU A 1 106 ? -0.442 5.626 7.716 1.00 92.06 106 GLU A O 1
ATOM 808 N N . GLN A 1 107 ? -2.186 5.347 9.097 1.00 85.62 107 GLN A N 1
ATOM 809 C CA . GLN A 1 107 ? -1.376 5.359 10.318 1.00 85.62 107 GLN A CA 1
ATOM 810 C C . GLN A 1 107 ? -0.342 4.228 10.313 1.00 85.62 107 GLN A C 1
ATOM 812 O O . GLN A 1 107 ? 0.839 4.471 10.577 1.00 85.62 107 GLN A O 1
ATOM 817 N N . LEU A 1 108 ? -0.756 3.013 9.935 1.00 86.62 108 LEU A N 1
ATOM 818 C CA . LEU A 1 108 ? 0.151 1.878 9.789 1.00 86.62 108 LEU A CA 1
ATOM 819 C C . LEU A 1 108 ? 1.260 2.196 8.780 1.00 86.62 108 LEU A C 1
ATOM 821 O O . LEU A 1 108 ? 2.439 2.049 9.092 1.00 86.62 108 LEU A O 1
ATOM 825 N N . PHE A 1 109 ? 0.911 2.716 7.606 1.00 91.44 109 PHE A N 1
ATOM 826 C CA . PHE A 1 109 ? 1.883 3.107 6.587 1.00 91.44 109 PHE A CA 1
ATOM 827 C C . PHE A 1 109 ? 2.866 4.188 7.079 1.00 91.44 109 PHE A C 1
ATOM 829 O O . PHE A 1 109 ? 4.067 4.126 6.802 1.00 91.44 109 PHE A O 1
ATOM 836 N N . ARG A 1 110 ? 2.374 5.181 7.828 1.00 89.69 110 ARG A N 1
ATOM 837 C CA . ARG A 1 110 ? 3.158 6.318 8.341 1.00 89.69 110 ARG A CA 1
ATOM 838 C C . ARG A 1 110 ? 4.045 5.968 9.536 1.00 89.69 110 ARG A C 1
ATOM 840 O O . ARG A 1 110 ? 5.011 6.685 9.773 1.00 89.69 110 ARG A O 1
ATOM 847 N N . SER A 1 111 ? 3.781 4.863 10.235 1.00 82.81 111 SER A N 1
ATOM 848 C CA . SER A 1 111 ? 4.594 4.396 11.375 1.00 82.81 111 SER A CA 1
ATOM 849 C C . SER A 1 111 ? 6.057 4.071 11.021 1.00 82.81 111 SER A C 1
ATOM 851 O O . SER A 1 111 ? 6.899 3.942 11.905 1.00 82.81 111 SER A O 1
ATOM 853 N N . GLY A 1 112 ? 6.386 3.994 9.728 1.00 71.69 112 GLY A N 1
ATOM 854 C CA . GLY A 1 112 ? 7.737 4.257 9.238 1.00 71.69 112 GLY A CA 1
ATOM 855 C C . GLY A 1 112 ? 8.655 3.049 9.061 1.00 71.69 112 GLY A C 1
ATOM 856 O O . GLY A 1 112 ? 9.695 3.229 8.432 1.00 71.69 112 GLY A O 1
ATOM 857 N N . GLN A 1 113 ? 8.289 1.848 9.518 1.00 82.94 113 GLN A N 1
ATOM 858 C CA . GLN A 1 113 ? 9.024 0.606 9.214 1.00 82.94 113 GLN A CA 1
ATOM 859 C C . GLN A 1 113 ? 8.616 0.037 7.844 1.00 82.94 113 GLN A C 1
ATOM 861 O O . GLN A 1 113 ? 7.478 0.238 7.403 1.00 82.94 113 GLN A O 1
ATOM 866 N N . ASP A 1 114 ? 9.515 -0.667 7.154 1.00 90.00 114 ASP A N 1
ATOM 867 C CA . ASP A 1 114 ? 9.240 -1.202 5.814 1.00 90.00 114 ASP A CA 1
ATOM 868 C C . ASP A 1 114 ? 8.192 -2.320 5.874 1.00 90.00 114 ASP A C 1
ATOM 870 O O . ASP A 1 114 ? 7.301 -2.362 5.022 1.00 90.00 114 ASP A O 1
ATOM 874 N N . GLY A 1 115 ? 8.230 -3.145 6.925 1.00 89.88 115 GLY A N 1
ATOM 875 C CA . GLY A 1 115 ? 7.213 -4.152 7.240 1.00 89.88 115 GLY A CA 1
ATOM 876 C C . GLY A 1 115 ? 5.809 -3.566 7.421 1.00 89.88 115 GLY A C 1
ATOM 877 O O . GLY A 1 115 ? 4.826 -4.096 6.901 1.00 89.88 115 GLY A O 1
ATOM 878 N N . ASN A 1 116 ? 5.692 -2.413 8.078 1.00 89.00 116 ASN A N 1
ATOM 879 C CA . ASN A 1 116 ? 4.398 -1.749 8.253 1.00 89.00 116 ASN A CA 1
ATOM 880 C C . ASN A 1 116 ? 3.877 -1.174 6.936 1.00 89.00 116 ASN A C 1
ATOM 882 O O . ASN A 1 116 ? 2.701 -1.327 6.604 1.00 89.00 116 ASN A O 1
ATOM 886 N N . ARG A 1 117 ? 4.760 -0.544 6.154 1.00 93.62 117 ARG A N 1
ATOM 887 C CA . ARG A 1 117 ? 4.408 0.019 4.845 1.00 93.62 117 ARG A CA 1
ATOM 888 C C . ARG A 1 117 ? 3.914 -1.056 3.890 1.00 93.62 117 ARG A C 1
ATOM 890 O O . ARG A 1 117 ? 2.872 -0.874 3.263 1.00 93.62 117 ARG A O 1
ATOM 897 N N . ILE A 1 118 ? 4.616 -2.184 3.800 1.00 94.38 118 ILE A N 1
ATOM 898 C CA . ILE A 1 118 ? 4.206 -3.272 2.910 1.00 94.38 118 ILE A CA 1
ATOM 899 C C . ILE A 1 118 ? 2.929 -3.964 3.398 1.00 94.38 118 ILE A C 1
ATOM 901 O O . ILE A 1 118 ? 2.086 -4.310 2.573 1.00 94.38 118 ILE A O 1
ATOM 905 N N . THR A 1 119 ? 2.728 -4.079 4.715 1.00 92.25 119 THR A N 1
ATOM 906 C CA . THR A 1 119 ? 1.477 -4.592 5.298 1.00 92.25 119 THR A CA 1
ATOM 907 C C . THR A 1 119 ? 0.306 -3.676 4.944 1.00 92.25 119 THR A C 1
ATOM 909 O O . THR A 1 119 ? -0.718 -4.149 4.454 1.00 92.25 119 THR A O 1
ATOM 912 N N . ALA A 1 120 ? 0.471 -2.357 5.086 1.00 93.50 120 ALA A N 1
ATOM 913 C CA . ALA A 1 120 ? -0.534 -1.376 4.682 1.00 93.50 120 ALA A CA 1
ATOM 914 C C . ALA A 1 120 ? -0.861 -1.468 3.181 1.00 93.50 120 ALA A C 1
ATOM 916 O O . ALA A 1 120 ? -2.032 -1.487 2.807 1.00 93.50 120 ALA A O 1
ATOM 917 N N . ILE A 1 121 ? 0.149 -1.605 2.314 1.00 95.94 121 ILE A N 1
ATOM 918 C CA . ILE A 1 121 ? -0.070 -1.825 0.875 1.00 95.94 121 ILE A CA 1
ATOM 919 C C . ILE A 1 121 ? -0.782 -3.168 0.629 1.00 95.94 121 ILE A C 1
ATOM 921 O O . ILE A 1 121 ? -1.637 -3.253 -0.250 1.00 95.94 121 ILE A O 1
ATOM 925 N N . GLY A 1 122 ? -0.485 -4.211 1.406 1.00 95.06 122 GLY A N 1
ATOM 926 C CA . GLY A 1 122 ? -1.191 -5.494 1.374 1.00 95.06 122 GLY A CA 1
ATOM 927 C C . GLY A 1 122 ? -2.678 -5.367 1.716 1.00 95.06 122 GLY A C 1
ATOM 928 O O . GLY A 1 122 ? -3.516 -5.917 1.001 1.00 95.06 122 GLY A O 1
ATOM 929 N N . LEU A 1 123 ? -3.024 -4.566 2.726 1.00 93.62 123 LEU A N 1
ATOM 930 C CA . LEU A 1 123 ? -4.417 -4.238 3.052 1.00 93.62 123 LEU A CA 1
ATOM 931 C C . LEU A 1 123 ? -5.096 -3.496 1.888 1.00 93.62 123 LEU A C 1
ATOM 933 O O . LEU A 1 123 ? -6.171 -3.896 1.441 1.00 93.62 123 LEU A O 1
ATOM 937 N N . MET A 1 124 ? -4.429 -2.488 1.311 1.00 96.50 124 MET A N 1
ATOM 938 C CA . MET A 1 124 ? -4.922 -1.763 0.127 1.00 96.50 124 MET A CA 1
ATOM 939 C C . MET A 1 124 ? -5.083 -2.669 -1.106 1.00 96.50 124 MET A C 1
A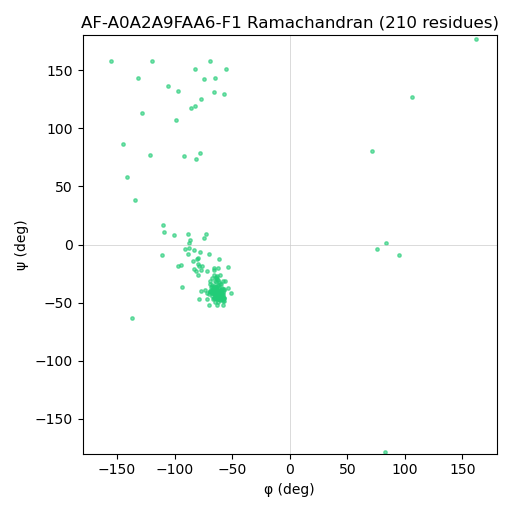TOM 941 O O . MET A 1 124 ? -5.967 -2.452 -1.928 1.00 96.50 124 MET A O 1
ATOM 945 N N . ARG A 1 125 ? -4.246 -3.706 -1.255 1.00 95.56 125 ARG A N 1
ATOM 946 C CA . ARG A 1 125 ? -4.352 -4.701 -2.339 1.00 95.56 125 ARG A CA 1
ATOM 947 C C . ARG A 1 125 ? -5.614 -5.551 -2.243 1.00 95.56 125 ARG A C 1
ATOM 949 O O . ARG A 1 125 ? -6.023 -6.096 -3.265 1.00 95.56 125 ARG A O 1
ATOM 956 N N . ALA A 1 126 ? -6.164 -5.729 -1.047 1.00 93.75 126 ALA A N 1
ATOM 957 C CA . ALA A 1 126 ? -7.395 -6.479 -0.833 1.00 93.75 126 ALA A CA 1
ATOM 958 C C . ALA A 1 126 ? -8.636 -5.579 -0.839 1.00 93.75 126 ALA A C 1
ATOM 960 O O . ALA A 1 126 ? -9.650 -5.976 -1.405 1.00 93.75 126 ALA A O 1
ATOM 961 N N . LYS A 1 127 ? -8.529 -4.362 -0.291 1.00 93.75 127 LYS A N 1
ATOM 962 C CA . LYS A 1 127 ? -9.588 -3.342 -0.285 1.00 93.75 127 LYS A CA 1
ATOM 963 C C . LYS A 1 127 ? -9.116 -2.051 -0.976 1.00 93.75 127 LYS A C 1
ATOM 965 O O . LYS A 1 127 ? -8.769 -1.086 -0.289 1.00 93.75 127 LYS A O 1
ATOM 970 N N . PRO A 1 128 ? -9.062 -2.010 -2.325 1.00 94.56 128 PRO A N 1
ATOM 971 C CA . PRO A 1 128 ? -8.603 -0.837 -3.075 1.00 94.56 128 PRO A CA 1
ATOM 972 C C . PRO A 1 128 ? -9.391 0.434 -2.754 1.00 94.56 128 PRO A C 1
ATOM 974 O O . PRO A 1 128 ? -8.821 1.517 -2.751 1.00 94.56 128 PRO A O 1
ATOM 977 N N . GLU A 1 129 ? -10.676 0.317 -2.424 1.00 92.12 129 GLU A N 1
ATOM 978 C CA . GLU A 1 129 ? -11.527 1.438 -2.009 1.00 92.12 129 GLU A CA 1
ATOM 979 C C . GLU A 1 129 ? -11.067 2.134 -0.716 1.00 92.12 129 GLU A C 1
ATOM 981 O O . GLU A 1 129 ? -11.424 3.287 -0.488 1.00 92.12 129 GLU A O 1
ATOM 986 N N . LEU A 1 130 ? -10.249 1.473 0.112 1.00 93.31 130 LEU A N 1
ATOM 987 C CA . LEU A 1 130 ? -9.639 2.071 1.304 1.00 93.31 130 LEU A CA 1
ATOM 988 C C . LEU A 1 130 ? -8.265 2.700 1.021 1.00 93.31 130 LEU A C 1
ATOM 990 O O . LEU A 1 130 ? -7.657 3.289 1.918 1.00 93.31 130 LEU A O 1
ATOM 994 N N . ALA A 1 131 ? -7.745 2.574 -0.203 1.00 95.50 131 ALA A N 1
ATOM 995 C CA . ALA A 1 131 ? -6.443 3.106 -0.565 1.00 95.50 131 ALA A CA 1
ATOM 996 C C . ALA A 1 131 ? -6.503 4.624 -0.783 1.00 95.50 131 ALA A C 1
ATOM 998 O O . ALA A 1 131 ? -7.243 5.133 -1.625 1.00 95.50 131 ALA A O 1
ATOM 999 N N . LYS A 1 132 ? -5.653 5.362 -0.066 1.00 96.00 132 LYS A N 1
ATOM 1000 C CA . LYS A 1 132 ? -5.465 6.797 -0.292 1.00 96.00 132 LYS A CA 1
ATOM 1001 C C . LYS A 1 132 ? -4.426 7.006 -1.390 1.00 96.00 132 LYS A C 1
ATOM 1003 O O . LYS A 1 132 ? -3.258 6.653 -1.216 1.00 96.00 132 LYS A O 1
ATOM 1008 N N . LEU A 1 133 ? -4.841 7.615 -2.503 1.00 96.69 133 LEU A N 1
ATOM 1009 C CA . LEU A 1 133 ? -3.973 7.863 -3.659 1.00 96.69 133 LEU A CA 1
ATOM 1010 C C . LEU A 1 133 ? -2.635 8.548 -3.300 1.00 96.69 133 LEU A C 1
ATOM 1012 O O . LEU A 1 133 ? -1.610 8.058 -3.777 1.00 96.69 133 LEU A O 1
ATOM 1016 N N . PRO A 1 134 ? -2.582 9.558 -2.403 1.00 97.25 134 PRO A N 1
ATOM 1017 C CA . PRO A 1 134 ? -1.315 10.182 -2.014 1.00 97.25 134 PRO A CA 1
ATOM 1018 C C . PRO A 1 134 ? -0.275 9.214 -1.429 1.00 97.25 134 PRO A C 1
ATOM 1020 O O . PRO A 1 134 ? 0.923 9.414 -1.623 1.00 97.25 134 PRO A O 1
ATOM 1023 N N . LEU A 1 135 ? -0.700 8.147 -0.738 1.00 96.69 135 LEU A N 1
ATOM 1024 C CA . LEU A 1 135 ? 0.221 7.137 -0.199 1.00 96.69 135 LEU A CA 1
ATOM 1025 C C . LEU A 1 135 ? 0.814 6.279 -1.321 1.00 96.69 135 LEU A C 1
ATOM 1027 O O . LEU A 1 135 ? 2.012 6.002 -1.336 1.00 96.69 135 LEU A O 1
ATOM 1031 N N . LEU A 1 136 ? -0.013 5.893 -2.295 1.00 97.62 136 LEU A N 1
ATOM 1032 C CA . LEU A 1 136 ? 0.427 5.101 -3.443 1.00 97.62 136 LEU A CA 1
ATOM 1033 C C . LEU A 1 136 ? 1.367 5.900 -4.347 1.00 97.62 136 LEU A C 1
ATOM 1035 O O . LEU A 1 136 ? 2.407 5.385 -4.760 1.00 97.62 136 LEU A O 1
ATOM 1039 N N . THR A 1 137 ? 1.042 7.165 -4.629 1.00 97.69 137 THR A N 1
ATOM 1040 C CA . THR A 1 137 ? 1.889 8.023 -5.466 1.00 97.69 137 THR A CA 1
ATOM 1041 C C . THR A 1 137 ? 3.201 8.379 -4.769 1.00 97.69 137 THR A C 1
ATOM 1043 O O . THR A 1 137 ? 4.229 8.471 -5.441 1.00 97.69 137 THR A O 1
ATOM 1046 N N . GLU A 1 138 ? 3.224 8.491 -3.435 1.00 96.56 138 GLU A N 1
ATOM 1047 C CA . GLU A 1 138 ? 4.465 8.568 -2.649 1.00 96.56 138 GLU A CA 1
ATOM 1048 C C . GLU A 1 138 ? 5.356 7.341 -2.895 1.00 96.56 138 GLU A C 1
ATOM 1050 O O . GLU A 1 138 ? 6.524 7.501 -3.262 1.00 96.56 138 GLU A O 1
ATOM 1055 N N . VAL A 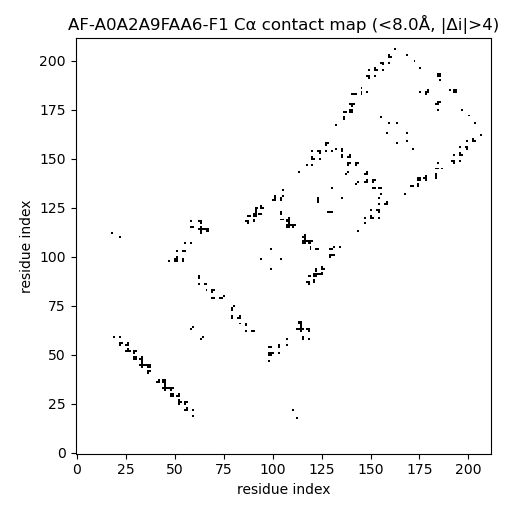1 139 ? 4.808 6.127 -2.756 1.00 96.75 139 VAL A N 1
ATOM 1056 C CA . VAL A 1 139 ? 5.563 4.878 -2.970 1.00 96.75 139 VAL A CA 1
ATOM 1057 C C . VAL A 1 139 ? 6.061 4.760 -4.401 1.00 96.75 139 VAL A C 1
ATOM 1059 O O . VAL A 1 139 ? 7.213 4.396 -4.620 1.00 96.75 139 VAL A O 1
ATOM 1062 N N . ILE A 1 140 ? 5.225 5.081 -5.388 1.00 97.31 140 ILE A N 1
ATOM 1063 C CA . ILE A 1 140 ? 5.621 5.003 -6.797 1.00 97.31 140 ILE A CA 1
ATOM 1064 C C . ILE A 1 140 ? 6.791 5.950 -7.064 1.00 97.31 140 ILE A C 1
ATOM 1066 O O . ILE A 1 140 ? 7.781 5.521 -7.652 1.00 97.31 140 ILE A O 1
ATOM 1070 N N . ARG A 1 141 ? 6.728 7.200 -6.586 1.00 96.06 141 ARG A N 1
ATOM 1071 C CA . ARG A 1 141 ? 7.788 8.201 -6.799 1.00 96.06 141 ARG A CA 1
ATOM 1072 C C . ARG A 1 141 ? 9.087 7.854 -6.070 1.00 96.06 141 ARG A C 1
ATOM 1074 O O . ARG A 1 141 ? 10.164 8.123 -6.602 1.00 96.06 141 ARG A O 1
ATOM 1081 N N . ARG A 1 142 ? 8.993 7.351 -4.833 1.00 91.94 142 ARG A N 1
ATOM 1082 C CA . ARG A 1 142 ? 10.121 7.202 -3.893 1.00 91.94 142 ARG A CA 1
ATOM 1083 C C . ARG A 1 142 ? 10.027 5.901 -3.092 1.00 91.94 142 ARG A C 1
ATOM 1085 O O . ARG A 1 142 ? 9.995 5.913 -1.864 1.00 91.94 142 ARG A O 1
ATOM 1092 N N . SER A 1 143 ? 9.986 4.774 -3.793 1.00 93.00 143 SER A N 1
ATOM 1093 C CA . SER A 1 143 ? 9.915 3.453 -3.166 1.00 93.00 143 SER A CA 1
ATOM 1094 C C . SER A 1 143 ? 11.169 3.134 -2.357 1.00 93.00 143 SER A C 1
ATOM 1096 O O . SER A 1 143 ? 12.281 3.401 -2.819 1.00 93.00 143 SER A O 1
ATOM 1098 N N . ARG A 1 144 ? 11.011 2.456 -1.220 1.00 91.12 144 ARG A N 1
ATOM 1099 C CA . ARG A 1 144 ? 12.125 1.933 -0.410 1.00 91.12 144 ARG A CA 1
ATOM 1100 C C . ARG A 1 144 ? 12.627 0.576 -0.896 1.00 91.12 144 ARG A C 1
ATOM 1102 O O . ARG A 1 144 ? 13.694 0.117 -0.491 1.00 91.12 144 ARG A O 1
ATOM 1109 N N . SER A 1 145 ? 11.856 -0.087 -1.757 1.00 91.62 145 SER A N 1
ATOM 1110 C CA . SER A 1 145 ? 12.268 -1.304 -2.453 1.00 91.62 145 SER A CA 1
ATOM 1111 C C . SER A 1 145 ? 11.505 -1.495 -3.764 1.00 91.62 145 SER A C 1
ATOM 1113 O O . SER A 1 145 ? 10.387 -1.007 -3.934 1.00 91.62 145 SER A O 1
ATOM 1115 N N . SER A 1 146 ? 12.083 -2.283 -4.675 1.00 92.75 146 SER A N 1
ATOM 1116 C CA . SER A 1 146 ? 11.399 -2.698 -5.904 1.00 92.75 146 SER A CA 1
ATOM 1117 C C . SER A 1 146 ? 10.112 -3.479 -5.633 1.00 92.75 146 SER A C 1
ATOM 1119 O O . SER A 1 146 ? 9.141 -3.342 -6.373 1.00 92.75 146 SER A O 1
ATOM 1121 N N . PHE A 1 147 ? 10.107 -4.269 -4.556 1.00 93.69 147 PHE A N 1
ATOM 1122 C CA . PHE A 1 147 ? 8.963 -5.057 -4.111 1.00 93.69 147 PHE A CA 1
ATOM 1123 C C . PHE A 1 147 ? 7.784 -4.152 -3.727 1.00 93.69 147 PHE A C 1
ATOM 1125 O O . PHE A 1 147 ? 6.694 -4.264 -4.283 1.00 93.69 147 PHE A O 1
ATOM 1132 N N . GLU A 1 148 ? 8.038 -3.169 -2.862 1.00 94.31 148 GLU A N 1
ATOM 1133 C CA . GLU A 1 148 ? 7.048 -2.173 -2.441 1.00 94.31 148 GLU A CA 1
ATOM 1134 C C . GLU A 1 148 ? 6.468 -1.400 -3.640 1.00 94.31 148 GLU A C 1
ATOM 1136 O O . GLU A 1 148 ? 5.248 -1.278 -3.771 1.00 94.31 148 GLU A O 1
ATOM 1141 N N . GLN A 1 149 ? 7.327 -0.943 -4.562 1.00 96.25 149 GLN A N 1
ATOM 1142 C CA . GLN A 1 149 ? 6.891 -0.221 -5.764 1.00 96.25 149 GLN A CA 1
ATOM 1143 C C . GLN A 1 149 ? 5.981 -1.075 -6.653 1.00 96.25 149 GLN A C 1
ATOM 1145 O O . GLN A 1 149 ? 4.986 -0.579 -7.182 1.00 96.25 149 GLN A O 1
ATOM 1150 N N . TRP A 1 150 ? 6.303 -2.363 -6.816 1.00 96.69 150 TRP A N 1
ATOM 1151 C CA . TRP A 1 150 ? 5.489 -3.293 -7.596 1.00 96.69 150 TRP A CA 1
ATOM 1152 C C . TRP A 1 150 ? 4.091 -3.461 -6.993 1.00 96.69 150 TRP A C 1
ATOM 1154 O O . TRP A 1 150 ? 3.095 -3.374 -7.717 1.00 96.69 150 TRP A O 1
ATOM 1164 N N . HIS A 1 151 ? 3.984 -3.629 -5.671 1.00 97.75 151 HIS A N 1
ATOM 1165 C CA . HIS A 1 151 ? 2.680 -3.746 -5.019 1.00 97.75 151 HIS A CA 1
ATOM 1166 C C . HIS A 1 151 ? 1.866 -2.452 -5.099 1.00 97.75 151 HIS A C 1
ATOM 1168 O O . HIS A 1 151 ? 0.670 -2.535 -5.377 1.00 97.75 151 HIS A O 1
ATOM 1174 N N . ALA A 1 152 ? 2.485 -1.280 -4.938 1.00 97.69 152 ALA A N 1
ATOM 1175 C CA . ALA A 1 152 ? 1.789 -0.000 -5.087 1.00 97.69 152 ALA A CA 1
ATOM 1176 C C . ALA A 1 152 ? 1.248 0.203 -6.512 1.00 97.69 152 ALA A C 1
ATOM 1178 O O . ALA A 1 152 ? 0.080 0.549 -6.678 1.00 97.69 152 ALA A O 1
ATOM 1179 N N . LEU A 1 153 ? 2.042 -0.112 -7.546 1.00 98.06 153 LEU A N 1
ATOM 1180 C CA . LEU A 1 153 ? 1.584 -0.081 -8.942 1.00 98.06 153 LEU A CA 1
ATOM 1181 C C . LEU A 1 153 ? 0.391 -1.021 -9.175 1.00 98.06 153 LEU A C 1
ATOM 1183 O O . LEU A 1 153 ? -0.543 -0.674 -9.892 1.00 98.06 153 LEU A O 1
ATOM 1187 N N . ARG A 1 154 ? 0.381 -2.200 -8.543 1.00 98.06 154 ARG A N 1
ATOM 1188 C CA . ARG A 1 154 ? -0.757 -3.130 -8.619 1.00 98.06 154 ARG A CA 1
ATOM 1189 C C . ARG A 1 154 ? -2.025 -2.566 -7.977 1.00 98.06 154 ARG A C 1
ATOM 1191 O O . ARG A 1 154 ? -3.094 -2.781 -8.536 1.00 98.06 154 ARG A O 1
ATOM 1198 N N . VAL A 1 155 ? -1.920 -1.866 -6.842 1.00 98.06 155 VAL A N 1
ATOM 1199 C CA . VAL A 1 155 ? -3.077 -1.171 -6.243 1.00 98.06 155 VAL A CA 1
ATOM 1200 C C . VAL A 1 155 ? -3.554 -0.050 -7.169 1.00 98.06 155 VAL A C 1
ATOM 1202 O O . VAL A 1 155 ? -4.745 0.042 -7.441 1.00 98.06 155 VAL A O 1
ATOM 1205 N N . CYS A 1 156 ? -2.641 0.762 -7.712 1.00 97.81 156 CYS A N 1
ATOM 1206 C CA . CYS A 1 156 ? -2.999 1.836 -8.643 1.00 97.81 156 CYS A CA 1
ATOM 1207 C C . CYS A 1 156 ? -3.710 1.327 -9.899 1.00 97.81 156 CYS A C 1
ATOM 1209 O O . CYS A 1 156 ? -4.694 1.930 -10.310 1.00 97.81 156 CYS A O 1
ATOM 1211 N N . LEU A 1 157 ? -3.254 0.223 -10.495 1.00 97.81 157 LEU A N 1
ATOM 1212 C CA . LEU A 1 157 ? -3.927 -0.376 -11.650 1.00 97.81 157 LEU A CA 1
ATOM 1213 C C . LEU A 1 157 ? -5.378 -0.756 -11.332 1.00 97.81 157 LEU A C 1
ATOM 1215 O O . LEU A 1 157 ? -6.274 -0.505 -12.132 1.00 97.81 157 LEU A O 1
ATOM 1219 N N . GLU A 1 158 ? -5.609 -1.339 -10.158 1.00 97.00 158 GLU A N 1
ATOM 1220 C CA . GLU A 1 158 ? -6.950 -1.707 -9.710 1.00 97.00 158 GLU A CA 1
ATOM 1221 C C . GLU A 1 158 ? -7.828 -0.473 -9.452 1.00 97.00 158 GLU A C 1
ATOM 1223 O O . GLU A 1 158 ? -8.989 -0.457 -9.852 1.00 97.00 158 GLU A O 1
ATOM 1228 N N . LEU A 1 159 ? -7.272 0.591 -8.860 1.00 95.94 159 LEU A N 1
ATOM 1229 C CA . LEU A 1 159 ? -7.977 1.869 -8.710 1.00 95.94 159 LEU A CA 1
ATOM 1230 C C . LEU A 1 159 ? -8.395 2.449 -10.063 1.00 95.94 159 LEU A C 1
ATOM 1232 O O . LEU A 1 159 ? -9.545 2.847 -10.223 1.00 95.94 159 LEU A O 1
ATOM 1236 N N . VAL A 1 160 ? -7.488 2.465 -11.044 1.00 96.31 160 VAL A N 1
ATOM 1237 C CA . VAL A 1 160 ? -7.787 2.979 -12.389 1.00 96.31 160 VAL A CA 1
ATOM 1238 C C . VAL A 1 160 ? -8.940 2.208 -13.025 1.00 96.31 160 VAL A C 1
ATOM 1240 O O . VAL A 1 160 ? -9.879 2.833 -13.512 1.00 96.31 160 VAL A O 1
ATOM 1243 N N . ARG A 1 161 ? -8.928 0.874 -12.941 1.00 95.56 161 ARG A N 1
ATOM 1244 C CA . ARG A 1 161 ? -9.988 0.006 -13.488 1.00 95.56 161 ARG A CA 1
ATOM 1245 C C . ARG A 1 161 ? -11.353 0.202 -12.841 1.00 95.56 161 ARG A C 1
ATOM 1247 O O . ARG A 1 161 ? -12.372 -0.009 -13.488 1.00 95.56 161 ARG A O 1
ATOM 1254 N N . ARG A 1 162 ? -11.381 0.594 -11.569 1.00 93.56 162 ARG A N 1
ATOM 1255 C CA . ARG A 1 162 ? -12.620 0.900 -10.835 1.00 93.56 162 ARG A CA 1
ATOM 1256 C C . ARG A 1 162 ? -13.174 2.289 -11.143 1.00 93.56 162 ARG A C 1
ATOM 1258 O O . ARG A 1 162 ? -14.310 2.576 -10.778 1.00 93.56 162 ARG A O 1
ATOM 1265 N N . GLY A 1 163 ? -12.393 3.124 -11.820 1.00 93.31 163 GLY A N 1
ATOM 1266 C CA . GLY A 1 163 ? -12.737 4.498 -12.145 1.00 93.31 163 GLY A CA 1
ATOM 1267 C C . GLY A 1 163 ? -11.958 5.488 -11.287 1.00 93.31 163 GLY A C 1
ATOM 1268 O O . GLY A 1 163 ? -11.964 5.440 -10.059 1.00 93.31 163 GLY A O 1
ATOM 1269 N N . THR A 1 164 ? -11.297 6.423 -11.961 1.00 94.38 164 THR A N 1
ATOM 1270 C CA . THR A 1 164 ? -10.546 7.526 -11.349 1.00 94.38 164 THR A CA 1
ATOM 1271 C C . THR A 1 164 ? -10.931 8.838 -12.017 1.00 94.38 164 THR A C 1
ATOM 1273 O O . THR A 1 164 ? -11.160 8.883 -13.229 1.00 94.38 164 THR A O 1
ATOM 1276 N N . SER A 1 165 ? -10.998 9.916 -11.237 1.00 95.19 165 SER A N 1
ATOM 1277 C CA . SER A 1 165 ? -11.243 11.262 -11.762 1.00 95.19 165 SER A CA 1
ATOM 1278 C C . SER A 1 165 ? -10.048 11.768 -12.569 1.00 95.19 165 SER A C 1
ATOM 1280 O O . SER A 1 165 ? -8.918 11.345 -12.337 1.00 95.19 165 SER A O 1
ATOM 1282 N N . ALA A 1 166 ? -10.255 12.734 -13.467 1.00 94.75 166 ALA A N 1
ATOM 1283 C CA . ALA A 1 166 ? -9.170 13.312 -14.267 1.00 94.75 166 ALA A CA 1
ATOM 1284 C C . ALA A 1 166 ? -7.989 13.823 -13.411 1.00 94.75 166 ALA A C 1
ATOM 1286 O O . ALA A 1 166 ? -6.833 13.626 -13.776 1.00 94.75 166 ALA A O 1
ATOM 1287 N N . ALA A 1 167 ? -8.272 14.406 -12.239 1.00 95.69 167 ALA A N 1
ATOM 1288 C CA . ALA A 1 167 ? -7.241 14.846 -11.298 1.00 95.69 167 ALA A CA 1
ATOM 1289 C C . ALA A 1 167 ? -6.431 13.668 -10.725 1.00 95.69 167 ALA A C 1
ATOM 1291 O O . ALA A 1 167 ? -5.206 13.736 -10.659 1.00 95.69 167 ALA A O 1
ATOM 1292 N N . GLN A 1 168 ? -7.098 12.569 -10.357 1.00 96.44 168 GLN A N 1
ATOM 1293 C CA . GLN A 1 168 ? -6.431 11.353 -9.879 1.00 96.44 168 GLN A CA 1
ATOM 1294 C C . GLN A 1 168 ? -5.590 10.703 -10.982 1.00 96.44 168 GLN A C 1
ATOM 1296 O O . GLN A 1 168 ? -4.465 10.277 -10.729 1.00 96.44 168 GLN A O 1
ATOM 1301 N N . GLN A 1 169 ? -6.113 10.652 -12.210 1.00 97.56 169 GLN A N 1
ATOM 1302 C CA . GLN A 1 169 ? -5.386 10.136 -13.367 1.00 97.56 169 GLN A CA 1
ATOM 1303 C C . GLN A 1 169 ? -4.091 10.915 -13.598 1.00 97.56 169 GLN A C 1
ATOM 1305 O O . GLN A 1 169 ? -3.034 10.313 -13.773 1.00 97.56 169 GLN A O 1
ATOM 1310 N N . GLU A 1 170 ? -4.157 12.246 -13.550 1.00 97.12 170 GLU A N 1
ATOM 1311 C CA . GLU A 1 170 ? -2.980 13.095 -13.716 1.00 97.12 170 GLU A CA 1
ATOM 1312 C C . GLU A 1 170 ? -1.960 12.894 -12.591 1.00 97.12 170 GLU A C 1
ATOM 1314 O O . GLU A 1 170 ? -0.762 12.774 -12.850 1.00 97.12 170 GLU A O 1
ATOM 1319 N N . GLU A 1 171 ? -2.416 12.753 -11.345 1.00 97.88 171 GLU A N 1
ATOM 1320 C CA . GLU A 1 171 ? -1.523 12.470 -10.220 1.00 97.88 171 GLU A CA 1
ATOM 1321 C C . GLU A 1 171 ? -0.778 11.132 -10.389 1.00 97.88 171 GLU A C 1
ATOM 1323 O O . GLU A 1 171 ? 0.421 11.043 -10.088 1.00 97.88 171 GLU A O 1
ATOM 1328 N N . ILE A 1 172 ? -1.466 10.106 -10.905 1.00 98.19 172 ILE A N 1
ATOM 1329 C CA . ILE A 1 172 ? -0.891 8.788 -11.209 1.00 98.19 172 ILE A CA 1
ATOM 1330 C C . ILE A 1 172 ? 0.153 8.899 -12.326 1.00 98.19 172 ILE A C 1
ATOM 1332 O O . ILE A 1 172 ? 1.276 8.419 -12.140 1.00 98.19 172 ILE A O 1
ATOM 1336 N N . ARG A 1 173 ? -0.169 9.570 -13.444 1.00 98.19 173 ARG A N 1
ATOM 1337 C CA . ARG A 1 173 ? 0.782 9.794 -14.553 1.00 98.19 173 ARG A CA 1
ATOM 1338 C C . ARG A 1 173 ? 2.023 10.531 -14.069 1.00 98.19 173 ARG A C 1
ATOM 1340 O O . ARG A 1 173 ? 3.144 10.088 -14.311 1.00 98.19 173 ARG A O 1
ATOM 1347 N N . ALA A 1 174 ? 1.840 11.602 -13.298 1.00 98.19 174 ALA A N 1
ATOM 1348 C CA . ALA A 1 174 ? 2.942 12.369 -12.728 1.00 98.19 174 ALA A CA 1
ATOM 1349 C C . ALA A 1 174 ? 3.826 11.516 -11.801 1.00 98.19 174 ALA A C 1
ATOM 1351 O O . ALA A 1 174 ? 5.053 11.645 -11.810 1.00 98.19 174 ALA A O 1
ATOM 1352 N N . ALA A 1 175 ? 3.233 10.619 -11.006 1.00 98.19 175 ALA A N 1
ATOM 1353 C CA . ALA A 1 175 ? 3.983 9.704 -10.150 1.00 98.19 175 ALA A CA 1
ATOM 1354 C C . ALA A 1 175 ? 4.817 8.696 -10.958 1.00 98.19 175 ALA A C 1
ATOM 1356 O O . ALA A 1 175 ? 6.001 8.517 -10.665 1.00 98.19 175 ALA A O 1
ATOM 1357 N N . ILE A 1 176 ? 4.227 8.084 -11.989 1.00 97.69 176 ILE A N 1
ATOM 1358 C CA . ILE A 1 176 ? 4.906 7.140 -12.891 1.00 97.69 176 ILE A CA 1
ATOM 1359 C C . ILE A 1 176 ? 6.027 7.842 -13.665 1.00 97.69 176 ILE A C 1
ATOM 1361 O O . ILE A 1 176 ? 7.148 7.334 -13.714 1.00 97.69 176 ILE A O 1
ATOM 1365 N N . ALA A 1 177 ? 5.769 9.028 -14.217 1.00 97.00 177 ALA A N 1
ATOM 1366 C CA . ALA A 1 177 ? 6.761 9.815 -14.943 1.00 97.00 177 ALA A CA 1
ATOM 1367 C C . ALA A 1 177 ? 7.963 10.170 -14.056 1.00 97.00 177 ALA A C 1
ATOM 1369 O O . ALA A 1 177 ? 9.110 9.965 -14.456 1.00 97.00 177 ALA A O 1
ATOM 1370 N N . ALA A 1 178 ? 7.717 10.620 -12.821 1.00 96.88 178 ALA A N 1
ATOM 1371 C CA . ALA A 1 178 ? 8.777 10.909 -11.857 1.00 96.88 178 ALA A CA 1
ATOM 1372 C C . ALA A 1 178 ? 9.604 9.658 -11.509 1.00 96.88 178 ALA A C 1
ATOM 1374 O O . ALA A 1 178 ? 10.834 9.723 -11.464 1.00 96.88 178 ALA A O 1
ATOM 1375 N N . ALA A 1 179 ? 8.945 8.513 -11.316 1.00 95.12 179 ALA A N 1
ATOM 1376 C CA . ALA A 1 179 ? 9.597 7.232 -11.048 1.00 95.12 179 ALA A CA 1
ATOM 1377 C C . ALA A 1 179 ? 10.399 6.698 -12.258 1.00 95.12 179 ALA A C 1
ATOM 1379 O O . ALA A 1 179 ? 11.390 5.977 -12.110 1.00 95.12 179 ALA A O 1
ATOM 1380 N N . GLY A 1 180 ? 9.984 7.053 -13.475 1.00 93.31 180 GLY A N 1
ATOM 1381 C CA . GLY A 1 180 ? 10.730 6.790 -14.703 1.00 93.31 180 GLY A CA 1
ATOM 1382 C C . GLY A 1 180 ? 11.967 7.677 -14.821 1.00 93.31 180 GLY A C 1
ATOM 1383 O O . GLY A 1 180 ? 13.056 7.172 -15.089 1.00 93.31 180 GLY A O 1
ATOM 1384 N N . ALA A 1 181 ? 11.808 8.978 -14.570 1.00 93.75 181 ALA A N 1
ATOM 1385 C CA . ALA A 1 181 ? 12.878 9.970 -14.654 1.00 93.75 181 ALA A CA 1
ATOM 1386 C C . ALA A 1 181 ? 13.993 9.728 -13.627 1.00 93.75 181 ALA A C 1
ATOM 1388 O O . ALA A 1 181 ? 15.166 9.904 -13.942 1.00 93.75 181 ALA A O 1
ATOM 1389 N N . ASN A 1 182 ? 13.648 9.278 -12.417 1.00 91.50 182 ASN A N 1
ATOM 1390 C CA . ASN A 1 182 ? 14.629 8.951 -11.378 1.00 91.50 182 ASN A CA 1
ATOM 1391 C C . ASN A 1 182 ? 15.170 7.507 -11.461 1.00 91.50 182 ASN A C 1
ATOM 1393 O O . ASN A 1 182 ? 15.927 7.084 -10.591 1.00 91.50 182 ASN A O 1
ATOM 1397 N N . GLY A 1 183 ? 14.773 6.739 -12.482 1.00 89.38 183 GLY A N 1
ATOM 1398 C CA . GLY A 1 183 ? 15.261 5.383 -12.739 1.00 89.38 183 GLY A CA 1
ATOM 1399 C C . GLY A 1 183 ? 14.704 4.288 -11.823 1.00 89.38 183 GLY A C 1
ATOM 1400 O O . GLY A 1 183 ? 14.974 3.110 -12.070 1.00 89.38 183 GLY A O 1
ATOM 1401 N N . THR A 1 184 ? 13.893 4.616 -10.813 1.00 89.38 184 THR A N 1
ATOM 1402 C CA . THR A 1 184 ? 13.386 3.622 -9.847 1.00 89.38 184 THR A CA 1
ATOM 1403 C C . THR A 1 184 ? 12.492 2.567 -10.498 1.00 89.38 184 THR A C 1
ATOM 1405 O O . THR A 1 184 ? 12.574 1.402 -10.113 1.00 89.38 184 THR A O 1
ATOM 1408 N N . LEU A 1 185 ? 11.732 2.918 -11.547 1.00 87.38 185 LEU A N 1
ATOM 1409 C CA . LEU A 1 185 ? 10.920 1.952 -12.309 1.00 87.38 185 LEU A CA 1
ATOM 1410 C C . LEU A 1 185 ? 11.748 0.882 -13.032 1.00 87.38 185 LEU A C 1
ATOM 1412 O O . LEU A 1 185 ? 11.250 -0.221 -13.260 1.00 87.38 185 LEU A O 1
ATOM 1416 N N . ARG A 1 186 ? 12.987 1.204 -13.422 1.00 83.69 186 ARG A N 1
ATOM 1417 C CA . ARG A 1 186 ? 13.848 0.361 -14.271 1.00 83.69 186 ARG A CA 1
ATOM 1418 C C . ARG A 1 186 ? 14.901 -0.426 -13.483 1.00 83.69 186 ARG A C 1
ATOM 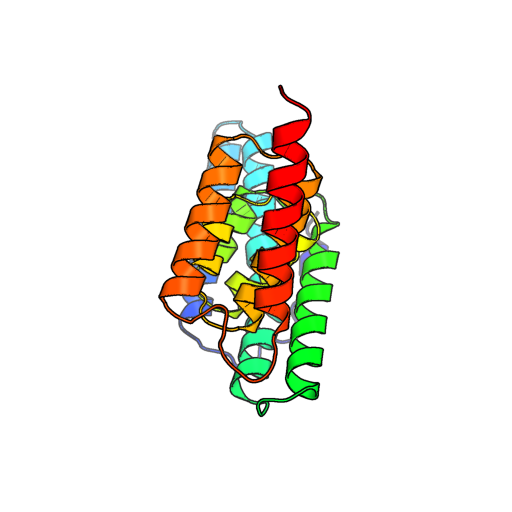1420 O O . ARG A 1 186 ? 15.779 -1.027 -14.090 1.00 83.69 186 ARG A O 1
ATOM 1427 N N . GLY A 1 187 ? 14.847 -0.420 -12.151 1.00 66.31 187 GLY A N 1
ATOM 1428 C CA . GLY A 1 187 ? 15.850 -1.105 -11.332 1.00 66.31 187 GLY A CA 1
ATOM 1429 C C . GLY A 1 187 ? 15.834 -2.635 -11.500 1.00 66.31 187 GLY A C 1
ATOM 1430 O O . GLY A 1 187 ? 14.789 -3.268 -11.357 1.00 66.31 187 GLY A O 1
ATOM 1431 N N . GLY A 1 188 ? 17.005 -3.238 -11.721 1.00 62.59 188 GLY A N 1
ATOM 1432 C CA . GLY A 1 188 ? 17.192 -4.695 -11.798 1.00 62.59 188 GLY A CA 1
ATOM 1433 C C . GLY A 1 188 ? 16.868 -5.322 -13.163 1.00 62.59 188 GLY A C 1
ATOM 1434 O O . GLY A 1 188 ? 16.520 -4.637 -14.117 1.00 62.59 188 GLY A O 1
ATOM 1435 N N . LEU A 1 189 ? 16.997 -6.651 -13.253 1.00 56.44 189 LEU A N 1
ATOM 1436 C CA . LEU A 1 189 ? 16.726 -7.438 -14.471 1.00 56.44 189 LEU A CA 1
ATOM 1437 C C . LEU A 1 189 ? 15.221 -7.678 -14.726 1.00 56.44 189 LEU A C 1
ATOM 1439 O O . LEU A 1 189 ? 14.850 -8.222 -15.764 1.00 56.44 189 LEU A O 1
ATOM 1443 N N . ASP A 1 190 ? 14.347 -7.285 -13.792 1.00 69.19 190 ASP A N 1
ATOM 1444 C CA . ASP A 1 190 ? 12.908 -7.541 -13.861 1.00 69.19 190 ASP A CA 1
ATOM 1445 C C . ASP A 1 190 ? 12.114 -6.328 -14.385 1.00 69.19 190 ASP A C 1
ATOM 1447 O O . ASP A 1 190 ? 11.887 -5.335 -13.690 1.00 69.19 190 ASP A O 1
ATOM 1451 N N . GLY A 1 191 ? 11.626 -6.441 -15.625 1.00 83.62 191 GLY A N 1
ATOM 1452 C CA . GLY A 1 191 ? 10.784 -5.439 -16.290 1.00 83.62 191 GLY A CA 1
ATOM 1453 C C . GLY A 1 191 ? 9.330 -5.365 -15.799 1.00 83.62 191 GLY A C 1
ATOM 1454 O O . GLY A 1 191 ? 8.531 -4.633 -16.385 1.00 83.62 191 GLY A O 1
ATOM 1455 N N . SER A 1 192 ? 8.944 -6.109 -14.757 1.00 90.19 192 SER A N 1
ATOM 1456 C CA . SER A 1 192 ? 7.554 -6.184 -14.272 1.00 90.19 192 SER A CA 1
ATOM 1457 C C . SER A 1 192 ? 6.947 -4.833 -13.898 1.00 90.19 192 SER A C 1
ATOM 1459 O O . SER A 1 192 ? 5.783 -4.581 -14.208 1.00 90.19 192 SER A O 1
ATOM 1461 N N . ARG A 1 193 ? 7.723 -3.940 -13.277 1.00 93.81 193 ARG A N 1
ATOM 1462 C CA . ARG A 1 193 ? 7.246 -2.601 -12.882 1.00 93.81 193 ARG A CA 1
ATOM 1463 C C . ARG A 1 193 ? 6.996 -1.696 -14.081 1.00 93.81 193 ARG A C 1
ATOM 1465 O O . ARG A 1 193 ? 5.978 -1.015 -14.127 1.00 93.81 193 ARG A O 1
ATOM 1472 N N . VAL A 1 194 ? 7.874 -1.753 -15.082 1.00 94.50 194 VAL A N 1
ATOM 1473 C CA . VAL A 1 194 ? 7.696 -1.035 -16.353 1.00 94.50 194 VAL A CA 1
ATOM 1474 C C . VAL A 1 194 ? 6.448 -1.536 -17.079 1.00 94.50 194 VAL A C 1
ATOM 1476 O O . VAL A 1 194 ? 5.657 -0.726 -17.554 1.00 94.50 194 VAL A O 1
ATOM 1479 N N . ARG A 1 195 ? 6.222 -2.858 -17.110 1.00 95.06 195 ARG A N 1
ATOM 1480 C CA . ARG A 1 195 ? 4.994 -3.436 -17.680 1.00 95.06 195 ARG A CA 1
ATOM 1481 C C . ARG A 1 195 ? 3.743 -2.956 -16.945 1.00 95.06 195 ARG A C 1
ATOM 1483 O O . ARG A 1 195 ? 2.781 -2.572 -17.596 1.00 95.06 195 ARG A O 1
ATOM 1490 N N . LEU A 1 196 ? 3.759 -2.937 -15.611 1.00 96.25 196 LEU A N 1
ATOM 1491 C CA . LEU A 1 196 ? 2.642 -2.418 -14.814 1.00 96.25 196 LEU A CA 1
ATOM 1492 C C . LEU A 1 196 ? 2.361 -0.942 -15.088 1.00 96.25 196 LEU A C 1
ATOM 1494 O O . LEU A 1 196 ? 1.209 -0.591 -15.316 1.00 96.25 196 LEU A O 1
ATOM 1498 N N . ALA A 1 197 ? 3.395 -0.103 -15.120 1.00 96.81 197 ALA A N 1
ATOM 1499 C CA . ALA A 1 197 ? 3.257 1.307 -15.469 1.00 96.81 197 ALA A CA 1
ATOM 1500 C C . ALA A 1 197 ? 2.644 1.490 -16.869 1.00 96.81 197 ALA A C 1
ATOM 1502 O O . ALA A 1 197 ? 1.707 2.264 -17.031 1.00 96.81 197 ALA A O 1
ATOM 1503 N N . ALA A 1 198 ? 3.102 0.724 -17.863 1.00 96.50 198 ALA A N 1
ATOM 1504 C CA . ALA A 1 198 ? 2.554 0.777 -19.218 1.00 96.50 198 ALA A CA 1
ATOM 1505 C C . ALA A 1 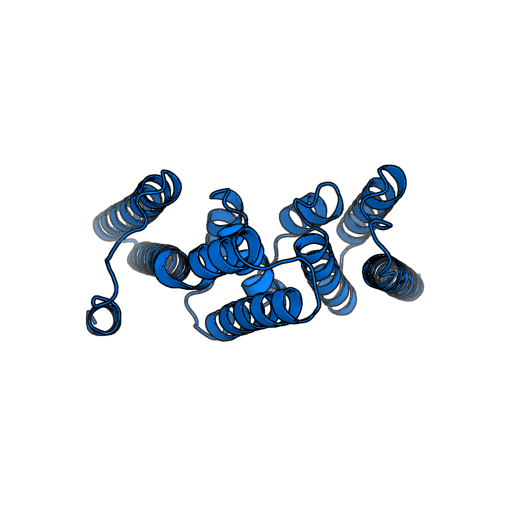198 ? 1.082 0.329 -19.292 1.00 96.50 198 ALA A C 1
ATOM 1507 O O . ALA A 1 198 ? 0.304 0.918 -20.039 1.00 96.50 198 ALA A O 1
ATOM 1508 N N . MET A 1 199 ? 0.684 -0.684 -18.511 1.00 97.75 199 MET A N 1
ATOM 1509 C CA . MET A 1 199 ? -0.722 -1.096 -18.421 1.00 97.75 199 MET A CA 1
ATOM 1510 C C . MET A 1 199 ? -1.589 0.010 -17.818 1.00 9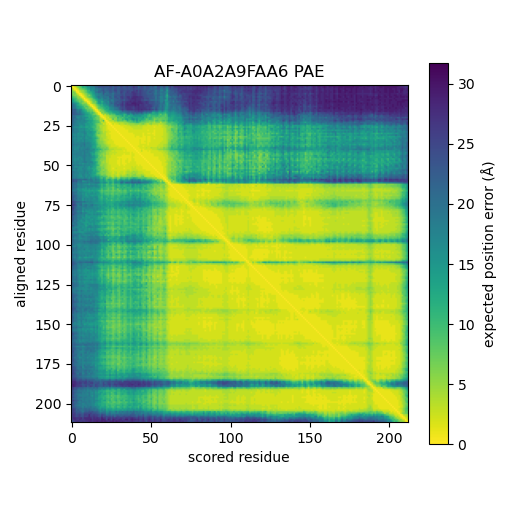7.75 199 MET A C 1
ATOM 1512 O O . MET A 1 199 ? -2.635 0.317 -18.377 1.00 97.75 199 MET A O 1
ATOM 1516 N N . ILE A 1 200 ? -1.132 0.645 -16.733 1.00 97.75 200 ILE A N 1
ATOM 1517 C CA . ILE A 1 200 ? -1.835 1.781 -16.119 1.00 97.75 200 ILE A CA 1
ATOM 1518 C C . ILE A 1 200 ? -2.040 2.898 -17.152 1.00 97.75 200 ILE A C 1
ATOM 1520 O O . ILE A 1 200 ? -3.158 3.363 -17.334 1.00 97.75 200 ILE A O 1
ATOM 1524 N N . GLU A 1 201 ? -0.995 3.277 -17.889 1.00 96.81 201 GLU A N 1
ATOM 1525 C CA . GLU A 1 201 ? -1.084 4.298 -18.945 1.00 96.81 201 GLU A CA 1
ATOM 1526 C C . GLU A 1 201 ? -2.019 3.907 -20.107 1.00 96.81 201 GLU A C 1
ATOM 1528 O O . GLU A 1 201 ? -2.575 4.776 -20.778 1.00 96.81 201 GLU A O 1
ATOM 1533 N N . SER A 1 202 ? -2.208 2.613 -20.387 1.00 97.00 202 SER A N 1
ATOM 1534 C CA . SER A 1 202 ? -3.206 2.159 -21.369 1.00 97.00 202 SER A CA 1
ATOM 1535 C C . SER A 1 202 ? -4.629 2.370 -20.859 1.00 97.00 202 SER A C 1
ATOM 1537 O O . SER A 1 202 ? -5.421 3.040 -21.517 1.00 97.00 202 SER A O 1
ATOM 1539 N N . GLU A 1 203 ? -4.917 1.890 -19.651 1.00 96.62 203 GLU A N 1
ATOM 1540 C CA . GLU A 1 203 ? -6.241 1.974 -19.015 1.00 96.62 203 GLU A CA 1
ATOM 1541 C C . GLU A 1 203 ? -6.675 3.439 -18.815 1.00 96.62 203 GLU A C 1
ATOM 1543 O O . GLU A 1 203 ? -7.831 3.815 -19.028 1.00 96.62 203 GLU A O 1
ATOM 1548 N N . LEU A 1 204 ? -5.714 4.305 -18.478 1.00 95.50 204 LEU A N 1
ATOM 1549 C CA . LEU A 1 204 ? -5.918 5.746 -18.356 1.00 95.50 204 LEU A CA 1
ATOM 1550 C C . LEU A 1 204 ? -6.270 6.430 -19.688 1.00 95.50 204 LEU A C 1
ATOM 1552 O O . LEU A 1 204 ? -6.983 7.433 -19.679 1.00 95.50 204 LEU A O 1
ATOM 1556 N N . ARG A 1 205 ? -5.772 5.936 -20.830 1.00 93.31 205 ARG A N 1
ATOM 1557 C CA . ARG A 1 205 ? -6.110 6.477 -22.164 1.00 93.31 205 ARG A CA 1
ATOM 1558 C C . ARG A 1 205 ? -7.490 6.022 -22.628 1.00 93.31 205 ARG A C 1
ATOM 1560 O O . ARG A 1 205 ? -8.239 6.812 -23.202 1.00 93.31 205 ARG A O 1
ATOM 1567 N N . GLU A 1 206 ? -7.825 4.766 -22.359 1.00 89.19 206 GLU A N 1
ATOM 1568 C CA . GLU A 1 206 ? -9.124 4.183 -22.701 1.00 89.19 206 GLU A CA 1
ATOM 1569 C C . GLU A 1 206 ? -10.256 4.883 -21.934 1.00 89.19 206 GLU A C 1
ATOM 1571 O O . GLU A 1 206 ? -11.230 5.320 -22.543 1.00 89.19 206 GLU A O 1
ATOM 1576 N N . SER A 1 207 ? -10.060 5.138 -20.636 1.00 80.56 207 SER A N 1
ATOM 1577 C CA . SER A 1 207 ? -11.031 5.843 -19.780 1.00 80.56 207 SER A CA 1
ATOM 1578 C C . SER A 1 207 ? -11.319 7.290 -20.217 1.00 80.56 207 SER A C 1
ATOM 1580 O O . SER A 1 207 ? -12.419 7.804 -20.006 1.00 80.56 207 SER A O 1
ATOM 1582 N N . GLY A 1 208 ? -10.338 7.963 -20.828 1.00 69.06 208 GLY A N 1
ATOM 1583 C CA . GLY A 1 208 ? -10.483 9.333 -21.334 1.00 69.06 208 GLY A CA 1
ATOM 1584 C C . GLY A 1 208 ? -11.255 9.427 -22.653 1.00 69.06 208 GLY A C 1
ATOM 1585 O O . GLY A 1 208 ? -11.823 10.473 -22.950 1.00 69.06 208 GLY A O 1
ATOM 1586 N N . SER A 1 209 ? -11.313 8.337 -23.424 1.00 63.31 209 SER A N 1
ATOM 1587 C CA . SER A 1 209 ? -11.950 8.310 -24.750 1.00 63.31 209 SER A CA 1
ATOM 1588 C C . SER A 1 209 ? -13.470 8.112 -24.682 1.00 63.31 209 SER A C 1
ATOM 1590 O O . SER A 1 209 ? -14.177 8.470 -25.615 1.00 63.31 209 SER A O 1
ATOM 1592 N N . THR A 1 210 ? -13.991 7.574 -23.576 1.00 59.56 210 THR A N 1
ATOM 1593 C CA . THR A 1 210 ? -15.431 7.346 -23.334 1.00 59.56 210 THR A CA 1
ATOM 1594 C C . THR A 1 210 ? -16.177 8.535 -22.720 1.00 59.56 210 THR A C 1
ATOM 1596 O O . THR A 1 210 ? -17.384 8.445 -22.521 1.00 59.56 210 THR A O 1
ATOM 1599 N N . SER A 1 211 ? -15.485 9.635 -22.403 1.00 54.38 211 SER A N 1
ATOM 1600 C CA . SER A 1 211 ? -16.074 10.832 -21.769 1.00 54.38 211 SER A CA 1
ATOM 1601 C C . SER A 1 211 ? -16.173 12.047 -22.710 1.00 54.38 211 SER A C 1
ATOM 1603 O O . SER A 1 211 ? -16.398 13.159 -22.229 1.00 54.38 211 SER A O 1
ATOM 1605 N N . GLY A 1 212 ? -15.948 11.850 -24.016 1.00 42.22 212 GLY A N 1
ATOM 1606 C CA . GLY A 1 212 ? -15.965 12.886 -25.058 1.00 42.22 212 GLY A CA 1
ATOM 1607 C C . GLY A 1 212 ? -17.196 12.833 -25.948 1.00 42.22 212 GLY A C 1
ATOM 1608 O O . GLY A 1 212 ? -17.707 11.714 -26.173 1.00 42.22 212 GLY A O 1
#

pLDDT: mean 82.83, std 17.97, range [33.66, 98.19]

Mean predicted aligned error: 9.28 Å

Nearest PDB structures (foldseek):
  1qja-assembly1_A  TM=2.826E-01  e=7.096E-01  Homo sapiens
  8c2g-assembly1_A-2  TM=3.009E-01  e=1.857E+00  Homo sapiens
  6rsw-assembly1_C  TM=2.876E-01  e=2.035E+00  Mus musculus
  9exk-assembly1_A  TM=2.211E-01  e=3.692E+00  synthetic construct
  2zla-assembly1_A  TM=1.965E-01  e=8.044E+00  Rattus norvegicus

Secondary structure (DSSP, 8-state):
--TTSTTTTT--S----HHHHHHHHHHHHHHHHHHHHHHTT-HHHHHHHHHHHHHHHHHHHTHHHHHHHHHHHSPSSHHHHHHHHHHHHHHHHHTTSTT--HHHHHHHHHT--HHHHHHHHHHHHH-GGG--HHHHHHHHHS-SSHHHHHHHHHHHHHHHHH---HHHHHHHHHHHHHHHHTSGGG-SS-THHHHHHHHHHHHHHHHHHTT-

Sequence (212 aa):
MLLALALFANQLESVEGGGFKLQLGAVTAKLREAEEAEASGDQAGAERLRREAQLLFAATESIASEYEAVREHNPYGQARTQAMEELVAQARKMAEFDFVSADAIEQLFRSGQDGNRITAIGLMRAKPELAKLPLLTEVIRRSRSSFEQWHALRVCLELVRRGTSAAQQEEIRAAIAAAGANGTLRGGLDGSRVRLAAMIESELRESGSTSG

Radius of gyration: 18.7 Å; Cα contacts (8 Å, |Δi|>4): 222; chains: 1; bounding box: 41×33×53 Å

Foldseek 3Di:
DPPVPPPQPPDPDDDPDPLLVLLVVQLVVLQVQLVVCVVVVNPVSSVLSNLLSVLSVVLSRPLLVVLVVLVPPPDDDDVSLVSNVVSLVVLLVVLPDPSDALVSLVVQCVSDRPSSVSSSLSSCLNVVVSDDLVSLLCCLLDNPDLSSNLSSLNSLLVVLVVPDDPVSLVSLLVSNVNSVVVCVQVPDPDNSSVVSSVSSVVSSVVNVVVVD

Solvent-accessible surface area (backbone atoms only — not comparable to full-atom values): 11508 Å² total; per-residue (Å²): 134,80,72,78,63,73,81,66,76,84,74,91,76,87,78,98,46,78,64,56,62,52,50,52,48,51,30,52,50,26,45,52,53,13,52,52,26,44,75,71,67,36,54,71,55,14,52,51,27,43,32,37,23,48,51,52,48,61,48,62,75,44,54,17,56,48,39,45,51,48,65,71,73,40,67,95,50,69,70,42,53,49,55,50,49,51,44,34,52,50,27,25,57,59,42,73,45,89,60,71,46,46,66,48,37,48,51,41,35,65,72,67,46,71,23,33,32,45,37,28,49,16,28,23,62,58,38,50,91,46,49,57,64,71,62,40,36,46,33,44,46,62,46,93,41,74,66,54,28,43,54,33,48,54,34,52,41,54,41,53,75,74,61,63,54,74,68,55,50,50,51,49,50,54,18,52,50,48,8,52,75,72,43,65,44,65,57,74,95,58,60,63,44,46,52,48,54,53,51,40,58,47,56,56,52,56,63,59,63,77,76,112

Organism: NCBI:txid76022